Protein AF-C0NZ74-F1 (afdb_monomer_lite)

Secondary structure (DSSP, 8-state):
---------SS-HHHHHHHHHHHHHHHHHHHT-EE-TTB-TTS-B-SS-S--S-EEPPPTTSHHHHHHHHHHHHHHHHHHHHHHHHHHHHHHHHHHH-TT-------------GGGGGS-GGGTS-TTSTTS-SSHHHHHHHHHHHHHIIIIIIHHHHHHHHS---------S----S----TT-----PPPP-

Radius of gyration: 37.38 Å; chains: 1; bounding box: 126×92×69 Å

pLDDT: mean 70.12, std 14.8, range [42.5, 95.88]

Sequence (194 aa):
MTSQVFSLPESDLRRAATQSKRVRDHNEKWALGFRDPKLTPLGHEIRNPGYTRIRPMPSQSSKACKTLRDLNQTEINKRFADKRAYFSYVVDQVLYDDHTHSDSSADSDNAPDDCEAANDPNVFYSFDAPTGPSQGSDILSTALANAVKKFETQETEKLAREYEFVGSEEPSSRHGDGYMADDDDFEFISRADV

Foldseek 3Di:
DDPDDDDDPPDDPVCVVVVVVCVVVVCQQPVQHWDQLQADLLGDGDPDRPDRDIGGRDRCPDPSVVVNVVVVVVVVVVVVVVVVVVVVVVVCCVVPVDPPDDDDDPDDPDPPPCVCVPVDPPQVPPCPDPPHDVDVVVVVVVVVVVVCCCPPVVVVVVVPVVDDPPPPPPPPVDDDPPDPPPPVPDDDDDPPDD

Organism: Ajellomyces capsulatus (strain G186AR / H82 / ATCC MYA-2454 / RMSCC 2432) (NCBI:txid447093)

Structure (mmCIF, N/CA/C/O backbone):
data_AF-C0NZ74-F1
#
_entry.id   AF-C0NZ74-F1
#
loop_
_atom_site.group_PDB
_atom_site.id
_atom_site.type_symbol
_atom_site.label_atom_id
_atom_site.label_alt_id
_atom_site.label_comp_id
_atom_site.label_asym_id
_atom_site.label_entity_id
_atom_site.label_seq_id
_atom_site.pdbx_PDB_ins_code
_atom_site.Cartn_x
_atom_site.Cartn_y
_atom_site.Cartn_z
_atom_site.occupancy
_atom_site.B_iso_or_equiv
_atom_site.auth_seq_id
_atom_site.auth_comp_id
_atom_site.auth_asym_id
_atom_site.auth_atom_id
_atom_site.pdbx_PDB_model_num
ATOM 1 N N . MET A 1 1 ? 35.078 -51.657 24.960 1.00 52.94 1 MET A N 1
ATOM 2 C CA . MET A 1 1 ? 34.870 -50.240 24.594 1.00 52.94 1 MET A CA 1
ATOM 3 C C . MET A 1 1 ? 34.359 -50.209 23.164 1.00 52.94 1 MET A C 1
ATOM 5 O O . MET A 1 1 ? 35.117 -50.537 22.264 1.00 52.94 1 MET A O 1
ATOM 9 N N . THR A 1 2 ? 33.071 -49.954 22.950 1.00 61.97 2 THR A N 1
ATOM 10 C CA . THR A 1 2 ? 32.469 -49.906 21.608 1.00 61.97 2 THR A CA 1
ATOM 11 C C . THR A 1 2 ? 32.538 -48.475 21.092 1.00 61.97 2 THR A C 1
ATOM 13 O O . THR A 1 2 ? 31.828 -47.603 21.587 1.00 61.97 2 THR A O 1
ATOM 16 N N . SER A 1 3 ? 33.421 -48.209 20.132 1.00 71.06 3 SER A N 1
ATOM 17 C CA . SER A 1 3 ? 33.486 -46.920 19.444 1.00 71.06 3 SER A CA 1
ATOM 18 C C . SER A 1 3 ? 32.299 -46.803 18.491 1.00 71.06 3 SER A C 1
ATOM 20 O O . SER A 1 3 ? 32.251 -47.473 17.460 1.00 71.06 3 SER A O 1
ATOM 22 N N . GLN A 1 4 ? 31.324 -45.976 18.850 1.00 71.44 4 GLN A N 1
ATOM 23 C CA . GLN A 1 4 ? 30.187 -45.660 17.998 1.00 71.44 4 GLN A CA 1
ATOM 24 C C . GLN A 1 4 ? 30.663 -44.696 16.903 1.00 71.44 4 GLN A C 1
ATOM 26 O O . GLN A 1 4 ? 30.990 -43.541 17.169 1.00 71.44 4 GLN A O 1
ATOM 31 N N . VAL A 1 5 ? 30.790 -45.205 15.678 1.00 74.75 5 VAL A N 1
ATOM 32 C CA . VAL A 1 5 ? 31.216 -44.425 14.513 1.00 74.75 5 VAL A CA 1
ATOM 33 C C . VAL A 1 5 ? 30.056 -43.521 14.103 1.00 74.75 5 VAL A C 1
ATOM 35 O O . VAL A 1 5 ? 29.044 -43.993 13.592 1.00 74.75 5 VAL A O 1
ATOM 38 N N . PHE A 1 6 ? 30.187 -42.218 14.346 1.00 72.75 6 PHE A N 1
ATOM 39 C CA . PHE A 1 6 ? 29.277 -41.223 13.787 1.00 72.75 6 PHE A CA 1
ATOM 40 C C . PHE A 1 6 ? 29.611 -41.032 12.306 1.00 72.75 6 PHE A C 1
ATOM 42 O O . PHE A 1 6 ? 30.601 -40.392 11.953 1.00 72.75 6 PHE A O 1
ATOM 49 N N . SER A 1 7 ? 28.789 -41.598 11.429 1.00 76.44 7 SER A N 1
ATOM 50 C CA . SER A 1 7 ? 28.791 -41.269 10.006 1.00 76.44 7 SER A CA 1
ATOM 51 C C . SER A 1 7 ? 28.279 -39.838 9.824 1.00 76.44 7 SER A C 1
ATOM 53 O O . SER A 1 7 ? 27.125 -39.541 10.140 1.00 76.44 7 SER A O 1
ATOM 55 N N . LEU A 1 8 ? 29.148 -38.945 9.347 1.00 71.69 8 LEU A N 1
ATOM 56 C CA . LEU A 1 8 ? 28.774 -37.576 8.999 1.00 71.69 8 LEU A CA 1
ATOM 57 C C . LEU A 1 8 ? 27.794 -37.593 7.812 1.00 71.69 8 LEU A C 1
ATOM 59 O O . LEU A 1 8 ? 27.972 -38.401 6.899 1.00 71.69 8 LEU A O 1
ATOM 63 N N . PRO A 1 9 ? 26.776 -36.716 7.791 1.00 73.62 9 PRO A N 1
ATOM 64 C CA . PRO A 1 9 ? 25.887 -36.597 6.645 1.00 73.62 9 PRO A CA 1
ATOM 65 C C . PRO A 1 9 ? 26.691 -36.182 5.407 1.00 73.62 9 PRO A C 1
ATOM 67 O O . PRO A 1 9 ? 27.289 -35.110 5.365 1.00 73.62 9 PRO A O 1
ATOM 70 N N . GLU A 1 10 ? 26.687 -37.045 4.393 1.00 72.75 10 GLU A N 1
ATOM 71 C CA . GLU A 1 10 ? 27.372 -36.842 3.107 1.00 72.75 10 GLU A CA 1
ATOM 72 C C . GLU A 1 10 ? 26.699 -35.743 2.261 1.00 72.75 10 GLU A C 1
ATOM 74 O O . GLU A 1 10 ? 27.272 -35.193 1.321 1.00 72.75 10 GLU A O 1
ATOM 79 N N . SER A 1 11 ? 25.463 -35.382 2.616 1.00 71.19 11 SER A N 1
ATOM 80 C CA . SER A 1 11 ? 24.742 -34.269 2.017 1.00 71.19 11 SER A CA 1
ATOM 81 C C . SER A 1 11 ? 25.283 -32.934 2.525 1.00 71.19 11 SER A C 1
ATOM 83 O O . SER A 1 11 ? 25.254 -32.667 3.727 1.00 71.19 11 SER A O 1
ATOM 85 N N . ASP A 1 12 ? 25.686 -32.055 1.607 1.00 71.50 12 ASP A N 1
ATOM 86 C CA . ASP A 1 12 ? 26.045 -30.672 1.926 1.00 71.50 12 ASP A CA 1
ATOM 87 C C . ASP A 1 12 ? 24.894 -29.969 2.670 1.00 71.50 12 ASP A C 1
ATOM 89 O O . ASP A 1 12 ? 23.867 -29.621 2.081 1.00 71.50 12 ASP A O 1
ATOM 93 N N . LEU A 1 13 ? 25.074 -29.729 3.972 1.00 68.69 13 LEU A N 1
ATOM 94 C CA . LEU A 1 13 ? 24.100 -29.033 4.819 1.00 68.69 13 LEU A CA 1
ATOM 95 C C . LEU A 1 13 ? 23.821 -27.607 4.318 1.00 68.69 13 LEU A C 1
ATOM 97 O O . LEU A 1 13 ? 22.729 -27.070 4.528 1.00 68.69 13 LEU A O 1
ATOM 101 N N . ARG A 1 14 ? 24.760 -26.990 3.585 1.00 68.25 14 ARG A N 1
ATOM 102 C CA . ARG A 1 14 ? 24.547 -25.673 2.970 1.00 68.25 14 ARG A CA 1
ATOM 103 C C . ARG A 1 14 ? 23.576 -25.746 1.803 1.00 68.25 14 ARG A C 1
ATOM 105 O O . ARG A 1 14 ? 22.964 -24.727 1.477 1.00 68.25 14 ARG A O 1
ATOM 112 N N . ARG A 1 15 ? 23.382 -26.916 1.188 1.00 70.31 15 ARG A N 1
ATOM 113 C CA . ARG A 1 15 ? 22.465 -27.090 0.059 1.00 70.31 15 ARG A CA 1
ATOM 114 C C . ARG A 1 15 ? 21.028 -26.784 0.463 1.00 70.31 15 ARG A C 1
ATOM 116 O O . ARG A 1 15 ? 20.363 -26.068 -0.275 1.00 70.31 15 ARG A O 1
ATOM 123 N N . ALA A 1 16 ? 20.578 -27.236 1.635 1.00 67.81 16 ALA A N 1
ATOM 124 C CA . ALA A 1 16 ? 19.224 -26.964 2.128 1.00 67.81 16 ALA A CA 1
ATOM 125 C C . ALA A 1 16 ? 18.981 -25.457 2.340 1.00 67.81 16 ALA A C 1
ATOM 127 O O . ALA A 1 16 ? 18.028 -24.898 1.798 1.00 67.81 16 ALA A O 1
ATOM 128 N N . ALA A 1 17 ? 19.900 -24.777 3.036 1.00 70.38 17 ALA A N 1
ATOM 129 C CA . ALA A 1 17 ? 19.831 -23.329 3.257 1.00 70.38 17 ALA A CA 1
ATOM 130 C C . ALA A 1 17 ? 19.968 -22.515 1.955 1.00 70.38 17 ALA A C 1
ATOM 132 O O . ALA A 1 17 ? 19.411 -21.427 1.816 1.00 70.38 17 ALA A O 1
ATOM 133 N N . THR A 1 18 ? 20.717 -23.032 0.982 1.00 76.38 18 THR A N 1
ATOM 134 C CA . THR A 1 18 ? 20.875 -22.389 -0.327 1.00 76.38 18 THR A CA 1
ATOM 135 C C . THR A 1 18 ? 19.638 -22.592 -1.193 1.00 76.38 18 THR A C 1
ATOM 137 O O . THR A 1 18 ? 19.241 -21.677 -1.911 1.00 76.38 18 THR A O 1
ATOM 140 N N . GLN A 1 19 ? 19.007 -23.765 -1.128 1.00 76.12 19 GLN A N 1
ATOM 141 C CA . GLN A 1 19 ? 17.806 -24.069 -1.896 1.00 76.12 19 GLN A CA 1
ATOM 142 C C . GLN A 1 19 ? 16.634 -23.199 -1.438 1.00 76.12 19 GLN A C 1
ATOM 144 O O . GLN A 1 19 ? 15.957 -22.629 -2.289 1.00 76.12 19 GLN A O 1
ATOM 149 N N . SER A 1 20 ? 16.443 -23.016 -0.126 1.00 77.75 20 SER A N 1
ATOM 150 C CA . SER A 1 20 ? 15.401 -22.120 0.393 1.00 77.75 20 SER A CA 1
ATOM 151 C C . SER A 1 20 ? 15.620 -20.671 -0.051 1.00 77.75 20 SER A C 1
ATOM 153 O O . SER A 1 20 ? 14.689 -20.045 -0.552 1.00 77.75 20 SER A O 1
ATOM 155 N N . LYS A 1 21 ? 16.861 -20.161 0.008 1.00 77.25 21 LYS A N 1
ATOM 156 C CA . LYS A 1 21 ? 17.208 -18.839 -0.547 1.00 77.25 21 LYS A CA 1
ATOM 157 C C . LYS A 1 21 ? 16.937 -18.746 -2.045 1.00 77.25 21 LYS A C 1
ATOM 159 O O . LYS A 1 21 ? 16.381 -17.754 -2.489 1.00 77.25 21 LYS A O 1
ATOM 164 N N . ARG A 1 22 ? 17.281 -19.773 -2.829 1.00 77.12 22 ARG A N 1
ATOM 165 C CA . ARG A 1 22 ? 17.003 -19.797 -4.275 1.00 77.12 22 ARG A CA 1
ATOM 166 C C . ARG A 1 22 ? 15.514 -19.762 -4.568 1.00 77.12 22 ARG A C 1
ATOM 168 O O . ARG A 1 22 ? 15.134 -19.044 -5.479 1.00 77.12 22 ARG A O 1
ATOM 175 N N . VAL A 1 23 ? 14.699 -20.515 -3.830 1.00 77.25 23 VAL A N 1
ATOM 176 C CA . VAL A 1 23 ? 13.237 -20.510 -3.986 1.00 77.25 23 VAL A CA 1
ATOM 177 C C . VAL A 1 23 ? 12.678 -19.141 -3.617 1.00 77.25 23 VAL A C 1
ATOM 179 O O . VAL A 1 23 ? 11.954 -18.557 -4.416 1.00 77.25 23 VAL A O 1
ATOM 182 N N . ARG A 1 24 ? 13.090 -18.583 -2.474 1.00 75.50 24 ARG A N 1
ATOM 183 C CA . ARG A 1 24 ? 12.704 -17.234 -2.047 1.00 75.50 24 ARG A CA 1
ATOM 184 C C . ARG A 1 24 ? 13.073 -16.181 -3.095 1.00 75.50 24 ARG A C 1
ATOM 186 O O . ARG A 1 24 ? 12.214 -15.440 -3.552 1.00 75.50 24 ARG A O 1
ATOM 193 N N . ASP A 1 25 ? 14.330 -16.157 -3.529 1.00 72.12 25 ASP A N 1
ATOM 194 C CA . ASP A 1 25 ? 14.831 -15.174 -4.492 1.00 72.12 25 ASP A CA 1
ATOM 195 C C . ASP A 1 25 ? 14.254 -15.406 -5.906 1.00 72.12 25 ASP A C 1
ATOM 197 O O . ASP A 1 25 ? 14.102 -14.464 -6.684 1.00 72.12 25 ASP A O 1
ATOM 201 N N . HIS A 1 26 ? 13.950 -16.654 -6.278 1.00 74.00 26 HIS A N 1
ATOM 202 C CA . HIS A 1 26 ? 13.265 -16.989 -7.529 1.00 74.00 26 HIS A CA 1
ATOM 203 C C . HIS A 1 26 ? 11.834 -16.454 -7.517 1.00 74.00 26 HIS A C 1
ATOM 205 O O . HIS A 1 26 ? 11.420 -15.801 -8.477 1.00 74.00 26 HIS A O 1
ATOM 211 N N . ASN A 1 27 ? 11.114 -16.694 -6.421 1.00 70.94 27 ASN A N 1
ATOM 212 C CA . ASN A 1 27 ? 9.763 -16.196 -6.228 1.00 70.94 27 ASN A CA 1
ATOM 213 C C . ASN A 1 27 ? 9.768 -14.666 -6.218 1.00 70.94 27 ASN A C 1
ATOM 215 O O . ASN A 1 27 ? 8.997 -14.083 -6.962 1.00 70.94 27 ASN A O 1
ATOM 219 N N . GLU A 1 28 ? 10.699 -14.002 -5.523 1.00 73.69 28 GLU A N 1
ATOM 220 C CA . GLU A 1 28 ? 10.780 -12.531 -5.518 1.00 73.69 28 GLU A CA 1
ATOM 221 C C . GLU A 1 28 ? 11.000 -11.949 -6.926 1.00 73.69 28 GLU A C 1
ATOM 223 O O . GLU A 1 28 ? 10.372 -10.955 -7.295 1.00 73.69 28 GLU A O 1
ATOM 228 N N . LYS A 1 29 ? 11.859 -12.572 -7.746 1.00 76.19 29 LYS A N 1
ATOM 229 C CA . LYS A 1 29 ? 12.130 -12.088 -9.109 1.00 76.19 29 LYS A CA 1
ATOM 230 C C . LYS A 1 29 ? 10.887 -12.136 -9.989 1.00 76.19 29 LYS A C 1
ATOM 232 O O . LYS A 1 29 ? 10.633 -11.173 -10.703 1.00 76.19 29 LYS A O 1
ATOM 237 N N . TRP A 1 30 ? 10.144 -13.239 -9.965 1.00 76.69 30 TRP A N 1
ATOM 238 C CA . TRP A 1 30 ? 9.034 -13.460 -10.897 1.00 76.69 30 TRP A CA 1
ATOM 239 C C . TRP A 1 30 ? 7.653 -13.113 -10.330 1.00 76.69 30 TRP A C 1
ATOM 241 O O . TRP A 1 30 ? 6.731 -12.918 -11.116 1.00 76.69 30 TRP A O 1
ATOM 251 N N . ALA A 1 31 ? 7.500 -12.969 -9.010 1.00 79.44 31 ALA A N 1
ATOM 252 C CA . ALA A 1 31 ? 6.221 -12.650 -8.367 1.00 79.44 31 ALA A CA 1
ATOM 253 C C . ALA A 1 31 ? 5.657 -11.294 -8.800 1.00 79.44 31 ALA A C 1
ATOM 255 O O . ALA A 1 31 ? 4.447 -11.137 -8.915 1.00 79.44 31 ALA A O 1
ATOM 256 N N . LEU A 1 32 ? 6.524 -10.319 -9.087 1.00 77.00 32 LEU A N 1
ATOM 257 C CA . LEU A 1 32 ? 6.112 -8.996 -9.565 1.00 77.00 32 LEU A CA 1
ATOM 258 C C . LEU A 1 32 ? 5.767 -8.980 -11.065 1.00 77.00 32 LEU A C 1
ATOM 260 O O . LEU A 1 32 ? 5.432 -7.929 -11.608 1.00 77.00 32 LEU A O 1
ATOM 264 N N . GLY A 1 33 ? 5.882 -10.119 -11.749 1.00 86.06 33 GLY A N 1
ATOM 265 C CA . GLY A 1 33 ? 5.672 -10.232 -13.184 1.00 86.06 33 GLY A CA 1
ATOM 266 C C . GLY A 1 33 ? 6.871 -9.763 -14.005 1.00 86.06 33 GLY A C 1
ATOM 267 O O . GLY A 1 33 ? 8.027 -9.778 -13.566 1.00 86.06 33 GLY A O 1
ATOM 268 N N . PHE A 1 34 ? 6.595 -9.375 -15.246 1.00 84.69 34 PHE A N 1
ATOM 269 C CA . PHE A 1 34 ? 7.611 -9.063 -16.240 1.00 84.69 34 PHE A CA 1
ATOM 270 C C . PHE A 1 34 ? 7.540 -7.618 -16.735 1.00 84.69 34 PHE A C 1
ATOM 272 O O . PHE A 1 34 ? 6.502 -6.968 -16.689 1.00 84.69 34 PHE A O 1
ATOM 279 N N . ARG A 1 35 ? 8.675 -7.124 -17.228 1.00 82.69 35 ARG A N 1
ATOM 280 C CA . ARG A 1 35 ? 8.818 -5.824 -17.882 1.00 82.69 35 ARG A CA 1
ATOM 281 C C . ARG A 1 35 ? 8.696 -5.979 -19.380 1.00 82.69 35 ARG A C 1
ATOM 283 O O . ARG A 1 35 ? 9.355 -6.847 -19.962 1.00 82.69 35 ARG A O 1
ATOM 290 N N . ASP A 1 36 ? 7.944 -5.073 -19.986 1.00 84.81 36 ASP A N 1
ATOM 291 C CA . ASP A 1 36 ? 8.001 -4.878 -21.424 1.00 84.81 36 ASP A CA 1
ATOM 292 C C . ASP A 1 36 ? 9.387 -4.310 -21.798 1.00 84.81 36 ASP A C 1
ATOM 294 O O . ASP A 1 36 ? 9.775 -3.265 -21.268 1.00 84.81 36 ASP A O 1
ATOM 298 N N . PRO A 1 37 ? 10.165 -4.970 -22.675 1.00 82.12 37 PRO A N 1
ATOM 299 C CA . PRO A 1 37 ? 11.455 -4.454 -23.134 1.00 82.12 37 PRO A CA 1
ATOM 300 C C . PRO A 1 37 ? 11.354 -3.103 -23.856 1.00 82.12 37 PRO A C 1
ATOM 302 O O . PRO A 1 37 ? 12.363 -2.404 -23.961 1.00 82.12 37 PRO A O 1
ATOM 305 N N . LYS A 1 38 ? 10.169 -2.724 -24.349 1.00 86.19 38 LYS A N 1
ATOM 306 C CA . LYS A 1 38 ? 9.935 -1.426 -24.993 1.00 86.19 38 LYS A CA 1
ATOM 307 C C . LYS A 1 38 ? 9.733 -0.292 -23.997 1.00 86.19 38 LYS A C 1
ATOM 309 O O . LYS A 1 38 ? 9.820 0.862 -24.398 1.00 86.19 38 LYS A O 1
ATOM 314 N N . LEU A 1 39 ? 9.477 -0.588 -22.724 1.00 83.50 39 LEU A N 1
ATOM 315 C CA . LEU A 1 39 ? 9.166 0.414 -21.712 1.00 83.50 39 LEU A CA 1
ATOM 316 C C . LEU A 1 39 ? 10.302 0.528 -20.690 1.00 83.50 39 LEU A C 1
ATOM 318 O O . LEU A 1 39 ? 10.875 -0.452 -20.211 1.00 83.50 39 LEU A O 1
ATOM 322 N N . THR A 1 40 ? 10.623 1.760 -20.315 1.00 80.56 40 THR A N 1
ATOM 323 C CA . THR A 1 40 ? 11.445 2.044 -19.137 1.00 80.56 40 THR A CA 1
ATOM 324 C C . THR A 1 40 ? 10.696 1.625 -17.866 1.00 80.56 40 THR A C 1
ATOM 326 O O . THR A 1 40 ? 9.471 1.512 -17.882 1.00 80.56 40 THR A O 1
ATOM 329 N N . PRO A 1 41 ? 11.385 1.465 -16.718 1.00 72.88 41 PRO A N 1
ATOM 330 C CA . PRO A 1 41 ? 10.707 1.219 -15.445 1.00 72.88 41 PRO A CA 1
ATOM 331 C C . PRO A 1 41 ? 9.644 2.270 -15.094 1.00 72.88 41 PRO A C 1
ATOM 333 O O . PRO A 1 41 ? 8.715 1.951 -14.369 1.00 72.88 41 PRO A O 1
ATOM 336 N N . LEU A 1 42 ? 9.778 3.495 -15.617 1.00 74.19 42 LEU A N 1
ATOM 337 C CA . LEU A 1 42 ? 8.853 4.615 -15.427 1.00 74.19 42 LEU A CA 1
ATOM 338 C C . LEU A 1 42 ? 7.685 4.613 -16.440 1.00 74.19 42 LEU A C 1
ATOM 340 O O . LEU A 1 42 ? 6.858 5.513 -16.409 1.00 74.19 42 LEU A O 1
ATOM 344 N N . GLY A 1 43 ? 7.623 3.638 -17.353 1.00 77.50 43 GLY A N 1
ATOM 345 C CA . GLY A 1 43 ? 6.565 3.517 -18.363 1.00 77.50 43 GLY A CA 1
ATOM 346 C C . GLY A 1 43 ? 6.798 4.300 -19.661 1.00 77.50 43 GLY A C 1
ATOM 347 O O . GLY A 1 43 ? 5.943 4.284 -20.534 1.00 77.50 43 GLY A O 1
ATOM 348 N N . HIS A 1 44 ? 7.946 4.961 -19.828 1.00 83.25 44 HIS A N 1
ATOM 349 C CA . HIS A 1 44 ? 8.282 5.656 -21.080 1.00 83.25 44 HIS A CA 1
ATOM 350 C C . HIS A 1 44 ? 8.788 4.690 -22.149 1.00 83.25 44 HIS A C 1
ATOM 352 O O . HIS A 1 44 ? 9.593 3.814 -21.834 1.00 83.25 44 HIS A O 1
ATOM 358 N N . GLU A 1 45 ? 8.392 4.892 -23.404 1.00 87.88 45 GLU A N 1
ATOM 359 C CA . GLU A 1 45 ? 8.860 4.089 -24.533 1.00 87.88 45 GLU A CA 1
ATOM 360 C C . GLU A 1 45 ? 10.349 4.330 -24.836 1.00 87.88 45 GLU A C 1
ATOM 362 O O . GLU A 1 45 ? 10.835 5.461 -24.910 1.00 87.88 45 GLU A O 1
ATOM 367 N N . ILE A 1 46 ? 11.094 3.241 -25.012 1.00 83.19 46 ILE A N 1
ATOM 368 C CA . ILE A 1 46 ? 12.507 3.245 -25.372 1.00 83.19 46 ILE A CA 1
ATOM 369 C C . ILE A 1 46 ? 12.602 3.153 -26.893 1.00 83.19 46 ILE A C 1
ATOM 371 O O . ILE A 1 46 ? 12.369 2.097 -27.474 1.00 83.19 46 ILE A O 1
ATOM 375 N N . ARG A 1 47 ? 13.032 4.247 -27.532 1.00 83.38 47 ARG A N 1
ATOM 376 C CA . ARG A 1 47 ? 13.170 4.350 -28.997 1.00 83.38 47 ARG A CA 1
ATOM 377 C C . ARG A 1 47 ? 14.021 3.234 -29.621 1.00 83.38 47 ARG A C 1
ATOM 379 O O . ARG A 1 47 ? 13.729 2.804 -30.726 1.00 83.38 47 ARG A O 1
ATOM 386 N N . ASN A 1 48 ? 15.064 2.779 -28.921 1.00 82.19 48 ASN A N 1
ATOM 387 C CA . ASN A 1 48 ? 15.955 1.696 -29.346 1.00 82.19 48 ASN A CA 1
ATOM 388 C C . ASN A 1 48 ? 16.248 0.770 -28.153 1.00 82.19 48 ASN A C 1
ATOM 390 O O . ASN A 1 48 ? 17.202 1.022 -27.407 1.00 82.19 48 ASN A O 1
ATOM 394 N N . PRO A 1 49 ? 15.440 -0.274 -27.914 1.00 75.50 49 PRO A N 1
ATOM 395 C CA . PRO A 1 49 ? 15.681 -1.179 -26.803 1.00 75.50 49 PRO A CA 1
ATOM 396 C C . PRO A 1 49 ? 16.947 -2.000 -27.077 1.00 75.50 49 PRO A C 1
ATOM 398 O O . PRO A 1 49 ? 17.009 -2.789 -28.015 1.00 75.50 49 PRO A O 1
ATOM 401 N N . GLY A 1 50 ? 17.973 -1.836 -26.234 1.00 75.25 50 GLY A N 1
ATOM 402 C CA . GLY A 1 50 ? 19.2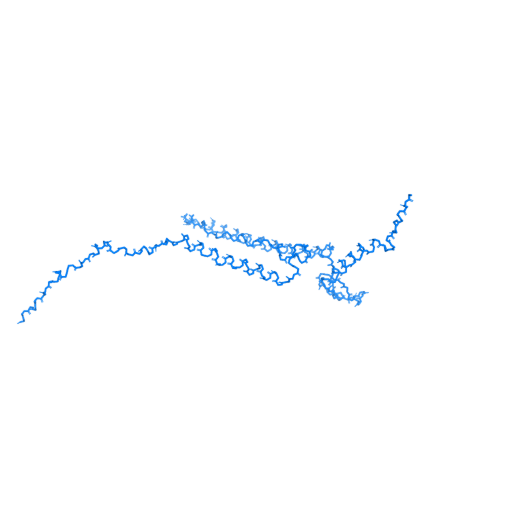35 -2.588 -26.341 1.00 75.25 50 GLY A CA 1
ATOM 403 C C . GLY A 1 50 ? 19.100 -4.091 -26.056 1.00 75.25 50 GLY A C 1
ATOM 404 O O . GLY A 1 50 ? 20.077 -4.832 -26.124 1.00 75.25 50 GLY A O 1
ATOM 405 N N . TYR A 1 51 ? 17.905 -4.554 -25.694 1.00 70.12 51 TYR A N 1
ATOM 406 C CA . TYR A 1 51 ? 17.585 -5.950 -25.442 1.00 70.12 51 TYR A CA 1
ATOM 407 C C . TYR A 1 51 ? 16.118 -6.219 -25.783 1.00 70.12 51 TYR A C 1
ATOM 409 O O . TYR A 1 51 ? 15.240 -5.430 -25.456 1.00 70.12 51 TYR A O 1
ATOM 417 N N . THR A 1 52 ? 15.853 -7.374 -26.391 1.00 72.19 52 THR A N 1
ATOM 418 C CA . THR A 1 52 ? 14.496 -7.839 -26.731 1.00 72.19 52 THR A CA 1
ATOM 419 C C . THR A 1 52 ? 13.950 -8.859 -25.734 1.00 72.19 52 THR A C 1
ATOM 421 O O . THR A 1 52 ? 12.785 -9.239 -25.807 1.00 72.19 52 THR A O 1
ATOM 424 N N . ARG A 1 53 ? 14.783 -9.330 -24.794 1.00 81.50 53 ARG A N 1
ATOM 425 C CA . ARG A 1 53 ? 14.357 -10.315 -23.796 1.00 81.50 53 ARG A CA 1
ATOM 426 C C . ARG A 1 53 ? 13.534 -9.660 -22.702 1.00 81.50 53 ARG A C 1
ATOM 428 O O . ARG A 1 53 ? 13.954 -8.669 -22.104 1.00 81.50 53 ARG A O 1
ATOM 435 N N . ILE A 1 54 ? 12.425 -10.319 -22.396 1.00 81.88 54 ILE A N 1
ATOM 436 C CA . ILE A 1 54 ? 11.596 -10.053 -21.231 1.00 81.88 54 ILE A CA 1
ATOM 437 C C . ILE A 1 54 ? 12.455 -10.188 -19.966 1.00 81.88 54 ILE A C 1
ATOM 439 O O . ILE A 1 54 ? 13.214 -11.151 -19.810 1.00 81.88 54 ILE A O 1
ATOM 443 N N . ARG A 1 55 ? 12.355 -9.203 -19.071 1.00 81.69 55 ARG A N 1
ATOM 444 C CA . ARG A 1 55 ? 13.058 -9.185 -17.781 1.00 81.69 55 ARG A CA 1
ATOM 445 C C . ARG A 1 55 ? 12.050 -9.144 -16.638 1.00 81.69 55 ARG A C 1
ATOM 447 O O . ARG A 1 55 ? 10.994 -8.547 -16.811 1.00 81.69 55 ARG A O 1
ATOM 454 N N . PRO A 1 56 ? 12.370 -9.698 -15.462 1.00 82.12 56 PRO A N 1
ATOM 455 C CA . PRO A 1 56 ? 11.475 -9.601 -14.320 1.00 82.12 56 PRO A CA 1
ATOM 456 C C . PRO A 1 56 ? 11.343 -8.156 -13.820 1.00 82.12 56 PRO A C 1
ATOM 458 O O . PRO A 1 56 ? 12.274 -7.343 -13.956 1.00 82.12 56 PRO A O 1
ATOM 461 N N . MET A 1 57 ? 10.191 -7.823 -13.240 1.00 83.38 57 MET A N 1
ATOM 462 C CA . MET A 1 57 ? 9.968 -6.529 -12.588 1.00 83.38 57 MET A CA 1
ATOM 463 C C . MET A 1 57 ? 11.017 -6.272 -11.491 1.00 83.38 57 MET A C 1
ATOM 465 O O . MET A 1 57 ? 11.571 -7.209 -10.915 1.00 83.38 57 MET A O 1
ATOM 469 N N . PRO A 1 58 ? 11.426 -5.010 -11.261 1.00 78.88 58 PRO A N 1
ATOM 470 C CA . PRO A 1 58 ? 12.439 -4.723 -10.254 1.00 78.88 58 PRO A CA 1
ATOM 471 C C . PRO A 1 58 ? 11.867 -5.002 -8.872 1.00 78.88 58 PRO A C 1
ATOM 473 O O . PRO A 1 58 ? 10.710 -4.677 -8.623 1.00 78.88 58 PRO A O 1
ATOM 476 N N . SER A 1 59 ? 12.703 -5.501 -7.956 1.00 78.06 59 SER A N 1
ATOM 477 C CA . SER A 1 59 ? 12.340 -5.511 -6.538 1.00 78.06 59 SER A CA 1
ATOM 478 C C . SER A 1 59 ? 11.951 -4.096 -6.108 1.00 78.06 59 SER A C 1
ATOM 480 O O . SER A 1 59 ? 12.557 -3.101 -6.534 1.00 78.06 59 SER A O 1
ATOM 482 N N . GLN A 1 60 ? 10.949 -4.016 -5.239 1.00 74.38 60 GLN A N 1
ATOM 483 C CA . GLN A 1 60 ? 10.429 -2.769 -4.685 1.00 74.38 60 GLN A CA 1
ATOM 484 C C . GLN A 1 60 ? 11.512 -1.932 -3.982 1.00 74.38 60 GLN A C 1
ATOM 486 O O . GLN A 1 60 ? 11.405 -0.711 -3.893 1.00 74.38 60 GLN A O 1
ATOM 491 N N . SER A 1 61 ? 12.580 -2.586 -3.517 1.00 78.12 61 SER A N 1
ATOM 492 C CA . SER A 1 61 ? 13.747 -1.954 -2.893 1.00 78.12 61 SER A CA 1
ATOM 493 C C . SER A 1 61 ? 14.678 -1.240 -3.886 1.00 78.12 61 SER A C 1
ATOM 495 O O . SER A 1 61 ? 15.559 -0.475 -3.474 1.00 78.12 61 SER A O 1
ATOM 497 N N . SER A 1 62 ? 14.510 -1.473 -5.191 1.00 81.44 62 SER A N 1
ATOM 498 C CA . SER A 1 62 ? 15.378 -0.913 -6.224 1.00 81.44 62 SER A CA 1
ATOM 499 C C . SER A 1 62 ? 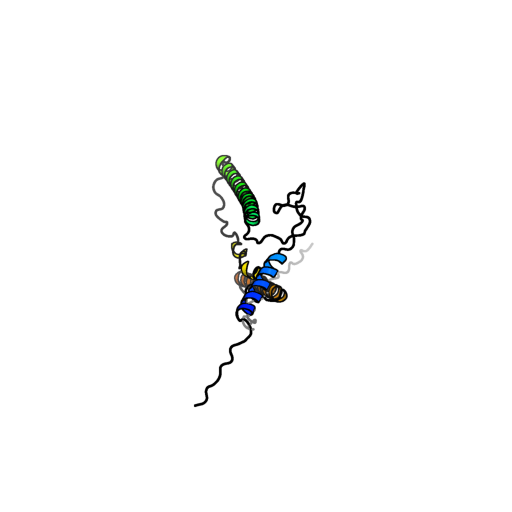15.229 0.605 -6.346 1.00 81.44 62 SER A C 1
ATOM 501 O O . SER A 1 62 ? 14.161 1.171 -6.119 1.00 81.44 62 SER A O 1
ATOM 503 N N . LYS A 1 63 ? 16.307 1.277 -6.770 1.00 82.19 63 LYS A N 1
ATOM 504 C CA . LYS A 1 63 ? 16.338 2.742 -6.924 1.00 82.19 63 LYS A CA 1
ATOM 505 C C . LYS A 1 63 ? 15.220 3.264 -7.838 1.00 82.19 63 LYS A C 1
ATOM 507 O O . LYS A 1 63 ? 14.593 4.254 -7.499 1.00 82.19 63 LYS A O 1
ATOM 512 N N . ALA A 1 64 ? 14.940 2.570 -8.944 1.00 77.81 64 ALA A N 1
ATOM 513 C CA . ALA A 1 64 ? 13.903 2.977 -9.897 1.00 77.81 64 ALA A CA 1
ATOM 514 C C . ALA A 1 64 ? 12.480 2.872 -9.305 1.00 77.81 64 ALA A C 1
ATOM 516 O O . ALA A 1 64 ? 11.638 3.731 -9.551 1.00 77.81 64 ALA A O 1
ATOM 517 N N . CYS A 1 65 ? 12.210 1.837 -8.500 1.00 78.62 65 CYS A N 1
ATOM 518 C CA . CYS A 1 65 ? 10.937 1.710 -7.783 1.00 78.62 65 CYS A CA 1
ATOM 519 C C . CYS A 1 65 ? 10.789 2.762 -6.681 1.00 78.62 65 CYS A C 1
ATOM 521 O O . CYS A 1 65 ? 9.688 3.260 -6.466 1.00 78.62 65 CYS A O 1
ATOM 523 N N . LYS A 1 66 ? 11.887 3.122 -6.004 1.00 83.38 66 LYS A N 1
ATOM 524 C CA . LYS A 1 66 ? 11.890 4.197 -5.003 1.00 83.38 66 LYS A CA 1
ATOM 525 C C . LYS A 1 66 ? 11.518 5.536 -5.631 1.00 83.38 66 LYS A C 1
ATOM 527 O O . LYS A 1 66 ? 10.546 6.136 -5.204 1.00 83.38 66 LYS A O 1
ATOM 532 N N . THR A 1 67 ? 12.178 5.919 -6.725 1.00 84.12 67 THR A N 1
ATOM 533 C CA . THR A 1 67 ? 11.867 7.177 -7.424 1.00 84.12 67 THR A CA 1
ATOM 534 C C . THR A 1 67 ? 10.416 7.245 -7.899 1.00 84.12 67 THR A C 1
ATOM 536 O O . THR A 1 67 ? 9.789 8.291 -7.811 1.00 84.12 67 THR A O 1
ATOM 539 N N . LEU A 1 68 ? 9.852 6.127 -8.365 1.00 81.00 68 LEU A N 1
ATOM 540 C CA . LEU A 1 68 ? 8.437 6.037 -8.739 1.00 81.00 68 LEU A CA 1
ATOM 541 C C . LEU A 1 68 ? 7.493 6.311 -7.563 1.00 81.00 68 LEU A C 1
ATOM 543 O O . LEU A 1 68 ? 6.507 7.032 -7.713 1.00 81.00 68 LEU A O 1
ATOM 547 N N . ARG A 1 69 ? 7.789 5.725 -6.399 1.00 84.25 69 ARG A N 1
ATOM 548 C CA . ARG A 1 69 ? 7.016 5.956 -5.175 1.00 84.25 69 ARG A CA 1
ATOM 549 C C . ARG A 1 69 ? 7.131 7.392 -4.712 1.00 84.25 69 ARG A C 1
ATOM 551 O O . ARG A 1 69 ? 6.110 7.970 -4.373 1.00 84.25 69 ARG A O 1
ATOM 558 N N . ASP A 1 70 ? 8.334 7.951 -4.744 1.00 87.88 70 ASP A N 1
ATOM 559 C CA . ASP A 1 70 ? 8.579 9.323 -4.315 1.00 87.88 70 ASP A CA 1
ATOM 560 C C . ASP A 1 70 ? 7.768 10.300 -5.177 1.00 87.88 70 ASP A C 1
ATOM 562 O O . ASP A 1 70 ? 7.060 11.142 -4.634 1.00 87.88 70 ASP A O 1
ATOM 566 N N . LEU A 1 71 ? 7.759 10.122 -6.505 1.00 85.06 71 LEU A N 1
ATOM 567 C CA . LEU A 1 71 ? 6.939 10.938 -7.410 1.00 85.06 71 LEU A CA 1
ATOM 568 C C . LEU A 1 71 ? 5.439 10.816 -7.102 1.00 85.06 71 LEU A C 1
ATOM 570 O O . LEU A 1 71 ? 4.757 11.828 -6.949 1.00 85.06 71 LEU A O 1
ATOM 574 N N . ASN A 1 72 ? 4.926 9.593 -6.946 1.00 88.06 72 ASN A N 1
ATOM 575 C CA . ASN A 1 72 ? 3.517 9.382 -6.604 1.00 88.06 72 ASN A CA 1
ATOM 576 C C . ASN A 1 72 ? 3.165 10.011 -5.242 1.00 88.06 72 ASN A C 1
ATOM 578 O O . ASN A 1 72 ? 2.176 10.728 -5.115 1.00 88.06 72 ASN A O 1
ATOM 582 N N . GLN A 1 73 ? 4.022 9.828 -4.238 1.00 91.25 73 GLN A N 1
ATOM 583 C CA . GLN A 1 73 ? 3.834 10.406 -2.912 1.00 91.25 73 GLN A CA 1
ATOM 584 C C . GLN A 1 73 ? 3.833 11.936 -2.959 1.00 91.25 73 GLN A C 1
ATOM 586 O O . GLN A 1 73 ? 3.022 12.563 -2.280 1.00 91.25 73 GLN A O 1
ATOM 591 N N . THR A 1 74 ? 4.701 12.552 -3.768 1.00 92.38 74 THR A N 1
ATOM 592 C CA . THR A 1 74 ? 4.716 14.013 -3.924 1.00 92.38 74 THR A CA 1
ATOM 593 C C . THR A 1 74 ? 3.435 14.541 -4.564 1.00 92.38 74 THR A C 1
ATOM 595 O O . THR A 1 74 ? 2.896 15.533 -4.080 1.00 92.38 74 THR A O 1
ATOM 598 N N . GLU A 1 75 ? 2.893 13.857 -5.575 1.00 93.25 75 GLU A N 1
ATOM 599 C CA . GLU A 1 75 ? 1.611 14.215 -6.200 1.00 93.25 75 GLU A CA 1
ATOM 600 C C . GLU A 1 75 ? 0.442 14.083 -5.216 1.00 93.25 75 GLU A C 1
ATOM 602 O O . GLU A 1 75 ? -0.411 14.968 -5.127 1.00 93.25 75 GLU A O 1
ATOM 607 N N . ILE A 1 76 ? 0.423 13.009 -4.425 1.00 93.12 76 ILE A N 1
ATOM 608 C CA . ILE A 1 76 ? -0.572 12.804 -3.367 1.00 93.12 76 ILE A CA 1
ATOM 609 C C . ILE A 1 76 ? -0.487 13.933 -2.332 1.00 93.12 76 ILE A C 1
ATOM 611 O O . ILE A 1 76 ? -1.495 14.576 -2.034 1.00 93.12 76 ILE A O 1
ATOM 615 N N . ASN A 1 77 ? 0.714 14.220 -1.826 1.00 95.62 77 ASN A N 1
ATOM 616 C CA . ASN A 1 77 ? 0.942 15.270 -0.834 1.00 95.62 77 ASN A CA 1
ATOM 617 C C . ASN A 1 77 ? 0.545 16.650 -1.366 1.00 95.62 77 ASN A C 1
ATOM 619 O O . ASN A 1 77 ? -0.072 17.427 -0.640 1.00 95.62 77 ASN A O 1
ATOM 623 N N . LYS A 1 78 ? 0.846 16.936 -2.636 1.00 95.69 78 LYS A N 1
ATOM 624 C CA . LYS A 1 78 ? 0.442 18.174 -3.301 1.00 95.69 78 LYS A CA 1
ATOM 625 C C . LYS A 1 78 ? -1.078 18.306 -3.350 1.00 95.69 78 LYS A C 1
ATOM 627 O O . LYS A 1 78 ? -1.602 19.311 -2.894 1.00 95.69 78 LYS A O 1
ATOM 632 N N . ARG A 1 79 ? -1.799 17.265 -3.782 1.00 95.12 79 ARG A N 1
ATOM 633 C CA . ARG A 1 79 ? -3.275 17.270 -3.791 1.00 95.12 79 ARG A CA 1
ATOM 634 C C . ARG A 1 79 ? -3.868 17.493 -2.400 1.00 95.12 79 ARG A C 1
ATOM 636 O O . ARG A 1 79 ? -4.891 18.159 -2.272 1.00 95.12 79 ARG A O 1
ATOM 643 N N . PHE A 1 80 ? -3.258 16.930 -1.358 1.00 94.81 80 PHE A N 1
ATOM 644 C CA . PHE A 1 80 ? -3.681 17.181 0.021 1.00 94.81 80 PHE A CA 1
ATOM 645 C C . PHE A 1 80 ? -3.399 18.619 0.466 1.00 94.81 80 PHE A C 1
ATOM 647 O O . PHE A 1 80 ? -4.250 19.221 1.120 1.00 94.81 80 PHE A O 1
ATOM 654 N N . ALA A 1 81 ? -2.247 19.179 0.098 1.00 95.81 81 ALA A N 1
ATOM 655 C CA . ALA A 1 81 ? -1.920 20.575 0.366 1.00 95.81 81 ALA A CA 1
ATOM 656 C C . ALA A 1 81 ? -2.884 21.530 -0.356 1.00 95.81 81 ALA A C 1
ATOM 658 O O . ALA A 1 81 ? -3.390 22.451 0.275 1.00 95.81 81 ALA A O 1
ATOM 659 N N . ASP A 1 82 ? -3.219 21.256 -1.619 1.00 95.88 82 ASP A N 1
ATOM 660 C CA . ASP A 1 82 ? -4.167 22.049 -2.410 1.00 95.88 82 ASP A CA 1
ATOM 661 C C . ASP A 1 82 ? -5.566 22.050 -1.771 1.00 95.88 82 ASP A C 1
ATOM 663 O O . ASP A 1 82 ? -6.187 23.102 -1.627 1.00 95.88 82 ASP A O 1
ATOM 667 N N . LYS A 1 83 ? -6.049 20.888 -1.305 1.00 95.38 83 LYS A N 1
ATOM 668 C CA . LYS A 1 83 ? -7.322 20.787 -0.567 1.00 95.38 83 LYS A CA 1
ATOM 669 C C . LYS A 1 83 ? -7.307 21.596 0.729 1.00 95.38 83 LYS A C 1
ATOM 671 O O . LYS A 1 83 ? -8.291 22.261 1.038 1.00 95.38 83 LYS A O 1
ATOM 676 N N . ARG A 1 84 ? -6.205 21.539 1.485 1.00 95.31 84 ARG A N 1
ATOM 677 C CA . ARG A 1 84 ? -6.046 22.320 2.720 1.00 95.31 84 ARG A CA 1
ATOM 678 C C . ARG A 1 84 ? -6.020 23.816 2.429 1.00 95.31 84 ARG A C 1
ATOM 680 O O . ARG A 1 84 ? -6.720 24.556 3.101 1.00 95.31 84 ARG A O 1
ATOM 687 N N . ALA A 1 85 ? -5.277 24.239 1.410 1.00 95.06 85 ALA A N 1
ATOM 688 C CA . ALA A 1 85 ? -5.217 25.634 0.991 1.00 95.06 85 ALA A CA 1
ATOM 689 C C . ALA A 1 85 ? -6.592 26.150 0.546 1.00 95.06 85 ALA A C 1
ATOM 691 O O . ALA A 1 85 ? -6.991 27.239 0.945 1.00 95.06 85 ALA A O 1
ATOM 692 N N . TYR A 1 86 ? -7.343 25.348 -0.217 1.00 95.25 86 TYR A N 1
ATOM 693 C CA . TYR A 1 86 ? -8.715 25.677 -0.599 1.00 95.25 86 TYR A CA 1
ATOM 694 C C . TYR A 1 86 ? -9.634 25.819 0.620 1.00 95.25 86 TYR A C 1
ATOM 696 O O . TYR A 1 86 ? -10.366 26.798 0.723 1.00 95.25 86 TYR A O 1
ATOM 704 N N . PHE A 1 87 ? -9.572 24.876 1.563 1.00 95.69 87 PHE A N 1
ATOM 705 C CA . PHE A 1 87 ? -10.358 24.948 2.793 1.00 95.69 87 PHE A CA 1
ATOM 706 C C . PHE A 1 87 ? -10.017 26.198 3.616 1.00 95.69 87 PHE A C 1
ATOM 708 O O . PHE A 1 87 ? -10.919 26.935 3.999 1.00 95.69 87 PHE A O 1
ATOM 715 N N . SER A 1 88 ? -8.728 26.482 3.824 1.00 93.56 88 SER A N 1
ATOM 716 C CA . SER A 1 88 ? -8.280 27.694 4.519 1.00 93.56 88 SER A CA 1
ATOM 717 C C . SER A 1 88 ? -8.753 28.967 3.821 1.00 93.56 88 SER A C 1
ATOM 719 O O . SER A 1 88 ? -9.228 29.874 4.486 1.00 93.56 88 SER A O 1
ATOM 721 N N . TYR A 1 89 ? -8.714 29.014 2.488 1.00 94.19 89 TYR A N 1
ATOM 722 C CA . TYR A 1 89 ? -9.237 30.145 1.721 1.00 94.19 89 TYR A CA 1
ATOM 723 C C . TYR A 1 89 ? -10.751 30.352 1.906 1.00 94.19 89 TYR A C 1
ATOM 725 O O . TYR A 1 89 ? -11.210 31.489 1.987 1.00 94.19 89 TYR A O 1
ATOM 733 N N . VAL A 1 90 ? -11.542 29.277 1.984 1.00 91.38 90 VAL A N 1
ATOM 734 C CA . VAL A 1 90 ? -12.984 29.373 2.278 1.00 91.38 90 VAL A CA 1
ATOM 735 C C . VAL A 1 90 ? -13.217 29.893 3.696 1.00 91.38 90 VAL A C 1
ATOM 737 O O . VAL A 1 90 ? -14.047 30.776 3.881 1.00 91.38 90 VAL A O 1
ATOM 740 N N . VAL A 1 91 ? -12.469 29.389 4.681 1.00 89.94 91 VAL A N 1
ATOM 741 C CA . VAL A 1 91 ? -12.561 29.852 6.075 1.00 89.94 91 VAL A CA 1
ATOM 742 C C . VAL A 1 91 ? -12.195 31.331 6.191 1.00 89.94 91 VAL A C 1
ATOM 744 O O . VAL A 1 91 ? -12.940 32.084 6.812 1.00 89.94 91 VAL A O 1
ATOM 747 N N . ASP A 1 92 ? -11.105 31.762 5.55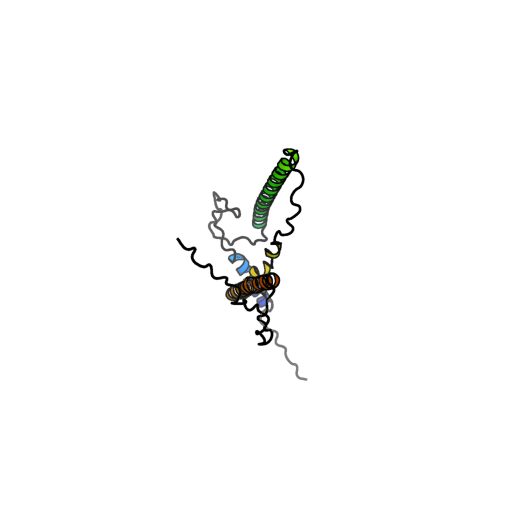4 1.00 88.88 92 ASP A N 1
ATOM 748 C CA . ASP A 1 92 ? -10.675 33.161 5.573 1.00 88.88 92 ASP A CA 1
ATOM 749 C C . ASP A 1 92 ? -11.718 34.073 4.912 1.00 88.88 92 ASP A C 1
ATOM 751 O O . ASP A 1 92 ? -12.047 35.120 5.461 1.00 88.88 92 ASP A O 1
ATOM 755 N N . GLN A 1 93 ? -12.301 33.674 3.775 1.00 84.88 93 GLN A N 1
ATOM 756 C CA . GLN A 1 93 ? -13.389 34.448 3.164 1.00 84.88 93 GLN A CA 1
ATOM 757 C C . GLN A 1 93 ? -14.584 34.593 4.105 1.00 84.88 93 GLN A C 1
ATOM 759 O O . GLN A 1 93 ? -15.071 35.700 4.287 1.00 84.88 93 GLN A O 1
ATOM 764 N N . VAL A 1 94 ? -15.031 33.510 4.748 1.00 83.00 94 VAL A N 1
ATOM 765 C CA . VAL A 1 94 ? -16.162 33.574 5.690 1.00 83.00 94 VAL A CA 1
ATOM 766 C C . VAL A 1 94 ? -15.834 34.461 6.894 1.00 83.00 94 VAL A C 1
ATOM 768 O O . VAL A 1 94 ? -16.689 35.219 7.341 1.00 83.00 94 VAL A O 1
ATOM 771 N N . LEU A 1 95 ? -14.601 34.400 7.404 1.00 81.12 95 LEU A N 1
ATOM 772 C CA . LEU A 1 95 ? -14.191 35.171 8.577 1.00 81.12 95 LEU A CA 1
ATOM 773 C C . LEU A 1 95 ? -14.019 36.670 8.282 1.00 81.12 95 LEU A C 1
ATOM 775 O O . LEU A 1 95 ? -14.241 37.487 9.176 1.00 81.12 95 LEU A O 1
ATOM 779 N N . TYR A 1 96 ? -13.599 37.036 7.066 1.00 78.56 96 TYR A N 1
ATOM 780 C CA . TYR A 1 96 ? -13.264 38.422 6.720 1.00 78.56 96 TYR A CA 1
ATOM 781 C C . TYR A 1 96 ? -14.306 39.146 5.857 1.00 78.56 96 TYR A C 1
ATOM 783 O O . TYR A 1 96 ? -14.389 40.368 5.974 1.00 78.56 96 TYR A O 1
ATOM 791 N N . ASP A 1 97 ? -15.093 38.458 5.019 1.00 67.94 97 ASP A N 1
ATOM 792 C CA . ASP A 1 97 ? -16.141 39.127 4.227 1.00 67.94 97 ASP A CA 1
ATOM 793 C C . ASP A 1 97 ? -17.393 39.427 5.056 1.00 67.94 97 ASP A C 1
ATOM 795 O O . ASP A 1 97 ? -18.097 40.392 4.753 1.00 67.94 97 ASP A O 1
ATOM 799 N N . ASP A 1 98 ? -17.666 38.664 6.121 1.00 58.31 98 ASP A N 1
ATOM 800 C CA . ASP A 1 98 ? -18.929 38.790 6.839 1.00 58.31 98 ASP A CA 1
ATOM 801 C C . ASP A 1 98 ? -18.781 39.344 8.255 1.00 58.31 98 ASP A C 1
ATOM 803 O O . ASP A 1 98 ? -18.812 38.652 9.272 1.00 58.31 98 ASP A O 1
ATOM 807 N N . HIS A 1 99 ? -18.721 40.670 8.319 1.00 51.50 99 HIS A N 1
ATOM 808 C CA . HIS A 1 99 ? -18.958 41.439 9.536 1.00 51.50 99 HIS A CA 1
ATOM 809 C C . HIS A 1 99 ? -20.388 41.282 10.115 1.00 51.50 99 HIS A C 1
ATOM 811 O O . HIS A 1 99 ? -20.765 42.090 10.966 1.00 51.50 99 HIS A O 1
ATOM 817 N N . THR A 1 100 ? -21.206 40.293 9.713 1.00 52.56 100 THR A N 1
ATOM 818 C CA . THR A 1 100 ? -22.593 40.179 10.206 1.00 52.56 100 THR A CA 1
ATOM 819 C C . THR A 1 100 ? -23.041 38.837 10.787 1.00 52.56 100 THR A C 1
ATOM 821 O O . THR A 1 100 ? -24.148 38.776 11.330 1.00 52.56 100 THR A O 1
ATOM 824 N N . HIS A 1 101 ? -22.209 37.794 10.829 1.00 50.81 101 HIS A N 1
ATOM 825 C CA . HIS A 1 101 ? -22.623 36.518 11.428 1.00 50.81 101 HIS A CA 1
ATOM 826 C C . HIS A 1 101 ? -22.007 36.285 12.812 1.00 50.81 101 HIS A C 1
ATOM 828 O O . HIS A 1 101 ? -20.976 35.649 12.990 1.00 50.81 101 HIS A O 1
ATOM 834 N N . SER A 1 102 ? -22.701 36.848 13.803 1.00 45.47 102 SER A N 1
ATOM 835 C CA . SER A 1 102 ? -22.559 36.549 15.227 1.00 45.47 102 SER A CA 1
ATOM 836 C C . SER A 1 102 ? -22.811 35.058 15.498 1.00 45.47 102 SER A C 1
ATOM 838 O O . SER A 1 102 ? -23.818 34.520 15.043 1.00 45.47 102 SER A O 1
ATOM 840 N N . ASP A 1 103 ? -21.897 34.442 16.255 1.00 43.81 103 ASP A N 1
ATOM 841 C CA . ASP A 1 103 ? -21.957 33.147 16.951 1.00 43.81 103 ASP A CA 1
ATOM 842 C C . ASP A 1 103 ? -23.243 32.319 16.780 1.00 43.81 103 ASP A C 1
ATOM 844 O O . ASP A 1 103 ? -24.265 32.571 17.425 1.00 43.81 103 ASP A O 1
ATOM 848 N N . SER A 1 104 ? -23.172 31.235 16.005 1.00 48.75 104 SER A N 1
ATOM 849 C CA . SER A 1 104 ? -24.107 30.126 16.182 1.00 48.75 104 SER A CA 1
ATOM 850 C C . SER A 1 104 ? -23.475 28.786 15.818 1.00 48.75 104 SER A C 1
ATOM 852 O O . SER A 1 104 ? -22.818 28.650 14.794 1.00 48.75 104 SER A O 1
ATOM 854 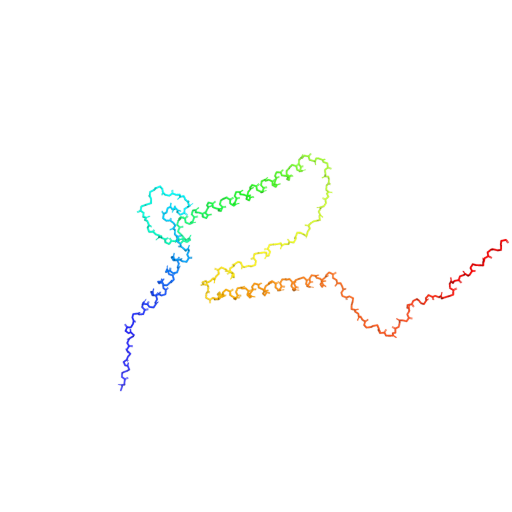N N . SER A 1 105 ? -23.729 27.805 16.682 1.00 52.78 105 SER A N 1
ATOM 855 C CA . SER A 1 105 ? -23.374 26.385 16.595 1.00 52.78 105 SER A CA 1
ATOM 856 C C . SER A 1 105 ? -21.933 25.992 16.953 1.00 52.78 105 SER A C 1
ATOM 858 O O . SER A 1 105 ? -21.203 25.369 16.183 1.00 52.78 105 SER A O 1
ATOM 860 N N . ALA A 1 106 ? -21.578 26.233 18.215 1.00 44.47 106 ALA A N 1
ATOM 861 C CA . ALA A 1 106 ? -20.828 25.247 18.985 1.00 44.47 106 ALA A CA 1
ATOM 862 C C . ALA A 1 106 ? -21.758 24.059 19.305 1.00 44.47 106 ALA A C 1
ATOM 864 O O . ALA A 1 106 ? -22.304 23.997 20.398 1.00 44.47 106 ALA A O 1
ATOM 865 N N . ASP A 1 107 ? -22.021 23.184 18.331 1.00 43.88 107 ASP A N 1
ATOM 866 C CA . ASP A 1 107 ? -22.607 21.861 18.592 1.00 43.88 107 ASP A CA 1
ATOM 867 C C . ASP A 1 107 ? -22.380 20.932 17.391 1.00 43.88 107 ASP A C 1
ATOM 869 O O . ASP A 1 107 ? -23.239 20.731 16.536 1.00 43.88 107 ASP A O 1
ATOM 873 N N . SER A 1 108 ? -21.159 20.423 17.258 1.00 45.03 108 SER A N 1
ATOM 874 C CA . SER A 1 108 ? -20.894 19.285 16.378 1.00 45.03 108 SER A CA 1
ATOM 875 C C . SER A 1 108 ? -19.819 18.407 17.008 1.00 45.03 108 SER A C 1
ATOM 877 O O . SER A 1 108 ? -18.816 18.080 16.379 1.00 45.03 108 SER A O 1
ATOM 879 N N . ASP A 1 109 ? -20.061 17.987 18.249 1.00 43.84 109 ASP A N 1
ATOM 880 C CA . ASP A 1 109 ? -19.288 16.934 18.923 1.00 43.84 109 ASP A CA 1
ATOM 881 C C . ASP A 1 109 ? -19.668 15.520 18.435 1.00 43.84 109 ASP A C 1
ATOM 883 O O . ASP A 1 109 ? -19.420 14.526 19.110 1.00 43.84 109 ASP A O 1
ATOM 887 N N . ASN A 1 110 ? -20.260 15.394 17.243 1.00 44.25 110 ASN A N 1
ATOM 888 C CA . ASN A 1 110 ? -20.665 14.101 16.696 1.00 44.25 110 ASN A CA 1
ATOM 889 C C . ASN A 1 110 ? -20.222 13.920 15.241 1.00 44.25 110 ASN A C 1
ATOM 891 O O . ASN A 1 110 ? -20.991 13.487 14.385 1.00 44.25 110 ASN A O 1
ATOM 895 N N . ALA A 1 111 ? -18.968 14.267 14.945 1.00 42.50 111 ALA A N 1
ATOM 896 C CA . ALA A 1 111 ? -18.298 13.628 13.823 1.00 42.50 111 ALA A CA 1
ATOM 897 C C . ALA A 1 111 ? -17.962 12.198 14.281 1.00 42.50 111 ALA A C 1
ATOM 899 O O . ALA A 1 111 ? -17.167 12.057 15.213 1.00 42.50 111 ALA A O 1
ATOM 900 N N . PRO A 1 112 ? -18.576 11.145 13.707 1.00 47.44 112 PRO A N 1
ATOM 901 C CA . PRO A 1 112 ? -18.159 9.784 13.995 1.00 47.44 112 PRO A CA 1
ATOM 902 C C . PRO A 1 112 ? -16.661 9.691 13.719 1.00 47.44 112 PRO A C 1
ATOM 904 O O . PRO A 1 112 ? -16.178 10.111 12.666 1.00 47.44 112 PRO A O 1
ATOM 907 N N . ASP A 1 113 ? -15.926 9.221 14.720 1.00 43.22 113 ASP A N 1
ATOM 908 C CA . ASP A 1 113 ? -14.487 9.030 14.659 1.00 43.22 113 ASP A CA 1
ATOM 909 C C . ASP A 1 113 ? -14.194 7.881 13.679 1.00 43.22 113 ASP A C 1
ATOM 911 O O . ASP A 1 113 ? -13.953 6.735 14.052 1.00 43.22 113 ASP A O 1
ATOM 915 N N . ASP A 1 114 ? -14.262 8.176 12.380 1.00 46.19 114 ASP A N 1
ATOM 916 C CA . ASP A 1 114 ? -14.018 7.227 11.288 1.00 46.19 114 ASP A CA 1
ATOM 917 C C . ASP A 1 114 ? -12.527 6.819 11.201 1.00 46.19 114 ASP A C 1
ATOM 919 O O . ASP A 1 114 ? -12.095 6.126 10.272 1.00 46.19 114 ASP A O 1
ATOM 923 N N . CYS A 1 115 ? -11.706 7.210 12.181 1.00 44.81 115 CYS A N 1
ATOM 924 C CA . CYS A 1 115 ? -10.278 6.910 12.250 1.00 44.81 115 CYS A CA 1
ATOM 925 C C . CYS A 1 115 ? -9.974 5.435 12.579 1.00 44.81 115 CYS A C 1
ATOM 927 O O . CYS A 1 115 ? -8.861 4.966 12.333 1.00 44.81 115 CYS A O 1
ATOM 929 N N . GLU A 1 116 ? -10.956 4.654 13.032 1.00 44.75 116 GLU A N 1
ATOM 930 C CA . GLU A 1 116 ? -10.828 3.197 13.207 1.00 44.75 116 GLU A CA 1
ATOM 931 C C . GLU A 1 116 ? -10.810 2.429 11.861 1.00 44.75 116 GLU A C 1
ATOM 933 O O . GLU A 1 116 ? -10.571 1.216 11.821 1.00 44.75 116 GLU A O 1
ATOM 938 N N . ALA A 1 117 ? -10.998 3.104 10.718 1.00 45.62 117 ALA A N 1
ATOM 939 C CA . ALA A 1 117 ? -10.887 2.495 9.386 1.00 45.62 117 ALA A CA 1
ATOM 940 C C . ALA A 1 117 ? -9.493 1.893 9.085 1.00 45.62 117 ALA A C 1
ATOM 942 O O . ALA A 1 117 ? -9.335 1.150 8.116 1.00 45.62 117 ALA A O 1
ATOM 943 N N . ALA A 1 118 ? -8.492 2.156 9.929 1.00 44.97 118 ALA A N 1
ATOM 944 C CA . ALA A 1 118 ? -7.143 1.605 9.830 1.00 44.97 118 ALA A CA 1
ATOM 945 C C . ALA A 1 118 ? -6.904 0.355 10.703 1.00 44.97 118 ALA A C 1
ATOM 947 O O . ALA A 1 118 ? -5.756 0.074 11.048 1.00 44.97 118 ALA A O 1
ATOM 948 N N . ASN A 1 119 ? -7.955 -0.398 11.053 1.00 51.41 119 ASN A N 1
ATOM 949 C CA . ASN A 1 119 ? -7.842 -1.701 11.718 1.00 51.41 119 ASN A CA 1
ATOM 950 C C . ASN A 1 119 ? -7.066 -2.712 10.842 1.00 51.41 119 ASN A C 1
ATOM 952 O O . ASN A 1 119 ? -7.619 -3.441 10.021 1.00 51.41 119 ASN A O 1
ATOM 956 N N . ASP A 1 120 ? -5.753 -2.667 11.040 1.00 52.69 120 ASP A N 1
ATOM 957 C CA . ASP A 1 120 ? -4.658 -3.528 10.610 1.00 52.69 120 ASP A CA 1
ATOM 958 C C . ASP A 1 120 ? -4.613 -3.945 9.124 1.00 52.69 120 ASP A C 1
ATOM 960 O O . ASP A 1 120 ? -4.906 -5.095 8.773 1.00 52.69 120 ASP A O 1
ATOM 964 N N . PRO A 1 121 ? -4.139 -3.066 8.215 1.00 52.81 121 PRO A N 1
ATOM 965 C CA . PRO A 1 121 ? -3.824 -3.477 6.847 1.00 52.81 121 PRO A CA 1
ATOM 966 C C . PRO A 1 121 ? -2.790 -4.619 6.786 1.00 52.81 121 PRO A C 1
ATOM 968 O O . PRO A 1 121 ? -2.666 -5.270 5.748 1.00 52.81 121 PRO A O 1
ATOM 971 N N . ASN A 1 122 ? -2.058 -4.911 7.866 1.00 51.09 122 ASN A N 1
ATOM 972 C CA . ASN A 1 122 ? -1.025 -5.941 7.869 1.00 51.09 122 ASN A CA 1
ATOM 973 C C . ASN A 1 122 ? -1.585 -7.375 7.899 1.00 51.09 122 ASN A C 1
ATOM 975 O O . ASN A 1 122 ? -0.883 -8.309 7.501 1.00 51.09 122 ASN A O 1
ATOM 979 N N . VAL A 1 123 ? -2.854 -7.568 8.283 1.00 53.47 123 VAL A N 1
ATOM 980 C CA . VAL A 1 123 ? -3.502 -8.890 8.191 1.00 53.47 123 VAL A CA 1
ATOM 981 C C . VAL A 1 123 ? -3.656 -9.320 6.728 1.00 53.47 123 VAL A C 1
ATOM 983 O O . VAL A 1 123 ? -3.522 -10.499 6.411 1.00 53.47 123 VAL A O 1
ATOM 986 N N . PHE A 1 124 ? -3.868 -8.372 5.811 1.00 52.91 124 PHE A N 1
ATOM 987 C CA . PHE A 1 124 ? -4.137 -8.683 4.404 1.00 52.91 124 PHE A CA 1
ATOM 988 C C . PHE A 1 124 ? -2.876 -8.823 3.539 1.00 52.91 124 PHE A C 1
ATOM 990 O O . PHE A 1 124 ? -2.894 -9.552 2.549 1.00 52.91 124 PHE A O 1
ATOM 997 N N . TYR A 1 125 ? -1.773 -8.152 3.887 1.00 52.59 125 TYR A N 1
ATOM 998 C CA . TYR A 1 125 ? -0.580 -8.080 3.026 1.00 52.59 125 TYR A CA 1
ATOM 999 C C . TYR A 1 125 ? 0.527 -9.092 3.355 1.00 52.59 125 TYR A C 1
ATOM 1001 O O . TYR A 1 125 ? 1.622 -9.006 2.797 1.00 52.59 125 TYR A O 1
ATOM 1009 N N . SER A 1 126 ? 0.265 -10.077 4.214 1.00 54.09 126 SER A N 1
ATOM 1010 C CA . SER A 1 126 ? 1.284 -11.016 4.685 1.00 54.09 126 SER A CA 1
ATOM 1011 C C . SER A 1 126 ? 1.096 -12.447 4.167 1.00 54.09 126 SER A C 1
ATOM 1013 O O . SER A 1 126 ? 1.135 -13.409 4.923 1.00 54.09 126 SER A O 1
ATOM 1015 N N . PHE A 1 127 ? 0.999 -12.618 2.844 1.00 52.41 127 PHE A N 1
ATOM 1016 C CA . PHE A 1 127 ? 1.102 -13.952 2.221 1.00 52.41 127 PHE A CA 1
ATOM 1017 C C . PHE A 1 127 ? 2.440 -14.669 2.513 1.00 52.41 127 PHE A C 1
ATOM 1019 O O . PHE A 1 127 ? 2.540 -15.872 2.301 1.00 52.41 127 PHE A O 1
ATOM 1026 N N . ASP A 1 128 ? 3.461 -13.946 2.988 1.00 56.50 128 ASP A N 1
ATOM 1027 C CA . ASP A 1 128 ? 4.791 -14.486 3.318 1.00 56.50 128 ASP A CA 1
ATOM 1028 C C . ASP A 1 128 ? 5.070 -14.526 4.837 1.00 56.50 128 ASP A C 1
ATOM 1030 O O . ASP A 1 128 ? 6.166 -14.898 5.261 1.00 56.50 128 ASP A O 1
ATOM 1034 N N . ALA A 1 129 ? 4.112 -14.133 5.693 1.00 52.81 129 ALA A N 1
ATOM 1035 C CA . ALA A 1 129 ? 4.290 -14.304 7.135 1.00 52.81 129 ALA A CA 1
ATOM 1036 C C . ALA A 1 129 ? 4.047 -15.772 7.519 1.00 52.81 129 ALA A C 1
ATOM 1038 O O . ALA A 1 129 ? 3.046 -16.352 7.104 1.00 52.81 129 ALA A O 1
ATOM 1039 N N . PRO A 1 130 ? 4.890 -16.375 8.378 1.00 52.91 130 PRO A N 1
ATOM 1040 C CA . PRO A 1 130 ? 4.701 -17.758 8.827 1.00 52.91 130 PRO A CA 1
ATOM 1041 C C . PRO A 1 130 ? 3.402 -17.972 9.625 1.00 52.91 130 PRO A C 1
ATOM 1043 O O . PRO A 1 130 ? 2.969 -19.109 9.783 1.00 52.91 130 PRO A O 1
ATOM 1046 N N . THR A 1 131 ? 2.782 -16.888 10.103 1.00 53.16 131 THR A N 1
ATOM 1047 C CA . THR A 1 131 ? 1.492 -16.872 10.817 1.00 53.16 131 THR A CA 1
ATOM 1048 C C . THR A 1 131 ? 0.384 -16.209 9.982 1.00 53.16 131 THR A C 1
ATOM 1050 O O . THR A 1 131 ? -0.689 -15.911 10.498 1.00 53.16 131 THR A O 1
ATOM 1053 N N . GLY A 1 132 ? 0.642 -15.920 8.703 1.00 51.81 132 GLY A N 1
ATOM 1054 C CA . GLY A 1 132 ? -0.363 -15.398 7.784 1.00 51.81 132 GLY A CA 1
ATOM 1055 C C . GLY A 1 132 ? -1.281 -16.516 7.274 1.00 51.81 132 GLY A C 1
ATOM 1056 O O . GLY A 1 132 ? -0.862 -17.676 7.219 1.00 51.81 132 GLY A O 1
ATOM 1057 N N . PRO A 1 133 ? -2.532 -16.204 6.901 1.00 54.88 133 PRO A N 1
ATOM 1058 C CA . PRO A 1 133 ? -3.431 -17.166 6.271 1.00 54.88 133 PRO A CA 1
ATOM 1059 C C . PRO A 1 133 ? -2.772 -17.775 5.026 1.00 54.88 133 PRO A C 1
ATOM 1061 O O . PRO A 1 133 ? -2.497 -17.083 4.047 1.00 54.88 133 PRO A O 1
ATOM 1064 N N . SER A 1 134 ? -2.488 -19.080 5.073 1.00 56.56 134 SER A N 1
ATOM 1065 C CA . SER A 1 134 ? -1.776 -19.783 3.994 1.00 56.56 134 SER A CA 1
ATOM 1066 C C . SER A 1 134 ? -2.625 -19.939 2.729 1.00 56.56 134 SER A C 1
ATOM 1068 O O . SER A 1 134 ? -2.091 -20.147 1.637 1.00 56.56 134 SER A O 1
ATOM 1070 N N . GLN A 1 135 ? -3.950 -19.832 2.870 1.00 55.97 135 GLN A N 1
ATOM 1071 C CA . GLN A 1 135 ? -4.911 -19.947 1.784 1.00 55.97 135 GLN A CA 1
ATOM 1072 C C . GLN A 1 135 ? -5.796 -18.702 1.733 1.00 55.97 135 GLN A C 1
ATOM 1074 O O . GLN A 1 135 ? -6.255 -18.196 2.754 1.00 55.97 135 GLN A O 1
ATOM 1079 N N . GLY A 1 136 ? -6.086 -18.213 0.524 1.00 61.69 136 GLY A N 1
ATOM 1080 C CA . GLY A 1 136 ? -6.960 -17.048 0.335 1.00 61.69 136 GLY A CA 1
ATOM 1081 C C . GLY A 1 136 ? -8.381 -17.240 0.890 1.00 61.69 136 GLY A C 1
ATOM 1082 O O . GLY A 1 136 ? -9.052 -16.257 1.194 1.00 61.69 136 GLY A O 1
ATOM 1083 N N . SER A 1 137 ? -8.826 -18.489 1.077 1.00 65.75 137 SER A N 1
ATOM 1084 C CA . SER A 1 137 ? -10.082 -18.825 1.761 1.00 65.75 137 SER A CA 1
ATOM 1085 C C . SER A 1 137 ? -10.109 -18.348 3.210 1.00 65.75 137 SER A C 1
ATOM 1087 O O . SER A 1 137 ? -11.146 -17.882 3.679 1.00 65.75 137 SER A O 1
ATOM 1089 N N . ASP A 1 138 ? -8.972 -18.411 3.902 1.00 67.81 138 ASP A N 1
ATOM 1090 C CA . ASP A 1 138 ? -8.868 -18.002 5.301 1.00 67.81 138 ASP A CA 1
ATOM 1091 C C . ASP A 1 138 ? -9.053 -16.484 5.411 1.00 67.81 138 ASP A C 1
ATOM 1093 O O . ASP A 1 138 ? -9.739 -16.012 6.310 1.00 67.81 138 ASP A O 1
ATOM 1097 N N . ILE A 1 139 ? -8.531 -15.720 4.442 1.00 72.75 139 ILE A N 1
ATOM 1098 C CA . ILE A 1 139 ? -8.690 -14.258 4.371 1.00 72.75 139 ILE A CA 1
ATOM 1099 C C . ILE A 1 139 ? -10.163 -13.875 4.210 1.00 72.75 139 ILE A C 1
ATOM 1101 O O . ILE A 1 139 ? -10.652 -12.973 4.886 1.00 72.75 139 ILE A O 1
ATOM 1105 N N . LEU A 1 140 ? -10.887 -14.560 3.322 1.00 77.50 140 LEU A N 1
ATOM 1106 C CA . LEU A 1 140 ? -12.324 -14.330 3.161 1.00 77.50 140 LEU A CA 1
ATOM 1107 C C . LEU A 1 140 ? -13.092 -14.693 4.433 1.00 77.50 140 LEU A C 1
ATOM 1109 O O . LEU A 1 140 ? -13.987 -13.954 4.834 1.00 77.50 140 LEU A O 1
ATOM 1113 N N . SER A 1 141 ? -12.717 -15.789 5.094 1.00 78.31 141 SER A N 1
ATOM 1114 C CA . SER A 1 141 ? -13.338 -16.205 6.351 1.00 78.31 141 SER A CA 1
ATOM 1115 C C . SER A 1 141 ? -13.102 -15.196 7.478 1.00 78.31 141 SER A C 1
ATOM 1117 O O . SER A 1 141 ? -14.033 -14.895 8.224 1.00 78.31 141 SER A O 1
ATOM 1119 N N . THR A 1 142 ? -11.890 -14.650 7.616 1.00 76.94 142 THR A N 1
ATOM 1120 C CA . THR A 1 142 ? -11.595 -13.633 8.639 1.00 76.94 142 THR A CA 1
ATOM 1121 C C . THR A 1 142 ? -12.265 -12.301 8.324 1.00 76.94 142 THR A C 1
ATOM 1123 O O . THR A 1 142 ? -12.801 -11.663 9.230 1.00 76.94 142 THR A O 1
ATOM 1126 N N . ALA A 1 143 ? -12.302 -11.900 7.050 1.00 77.88 143 ALA A N 1
ATOM 1127 C CA . ALA A 1 143 ? -13.013 -10.705 6.609 1.00 77.88 143 ALA A CA 1
ATOM 1128 C C . ALA A 1 143 ? -14.520 -10.812 6.884 1.00 77.88 143 ALA A C 1
ATOM 1130 O O . ALA A 1 143 ? -15.101 -9.872 7.422 1.00 77.88 143 ALA A O 1
ATOM 1131 N N . LEU A 1 144 ? -15.136 -11.962 6.587 1.00 82.00 144 LEU A N 1
ATOM 1132 C CA . LEU A 1 144 ? -16.542 -12.221 6.906 1.00 82.00 144 LEU A CA 1
ATOM 1133 C C . LEU A 1 144 ? -16.796 -12.207 8.412 1.00 82.00 144 LEU A C 1
ATOM 1135 O O . LEU A 1 144 ? -17.720 -11.535 8.852 1.00 82.00 144 LEU A O 1
ATOM 1139 N N . ALA A 1 145 ? -15.960 -12.870 9.215 1.00 80.50 145 ALA A N 1
ATOM 1140 C CA . ALA A 1 145 ? -16.098 -12.847 10.671 1.00 80.50 145 ALA A CA 1
ATOM 1141 C C . ALA A 1 145 ? -15.995 -11.421 11.244 1.00 80.50 145 ALA A C 1
ATOM 1143 O O . ALA A 1 145 ? -16.734 -11.062 12.161 1.00 80.50 145 ALA A O 1
ATOM 1144 N N . ASN A 1 146 ? -15.113 -10.587 10.687 1.00 79.75 146 ASN A N 1
ATOM 1145 C CA . ASN A 1 146 ? -14.984 -9.188 11.087 1.00 79.75 146 ASN A CA 1
ATOM 1146 C C . ASN A 1 146 ? -16.194 -8.351 10.634 1.00 79.75 146 ASN A C 1
ATOM 1148 O O . ASN A 1 146 ? -16.703 -7.545 11.407 1.00 79.75 146 ASN A O 1
ATOM 1152 N N . ALA A 1 147 ? -16.699 -8.574 9.417 1.00 77.88 147 ALA A N 1
ATOM 1153 C CA . ALA A 1 147 ? -17.910 -7.921 8.922 1.00 77.88 147 ALA A CA 1
ATOM 1154 C C . ALA A 1 147 ? -19.133 -8.264 9.788 1.00 77.88 147 ALA A C 1
ATOM 1156 O O . ALA A 1 147 ? -19.836 -7.357 10.219 1.00 77.88 147 ALA A O 1
ATOM 1157 N N . VAL A 1 148 ? -19.330 -9.544 10.114 1.00 80.38 148 VAL A N 1
ATOM 1158 C CA . VAL A 1 148 ? -20.382 -10.027 11.025 1.00 80.38 148 VAL A CA 1
ATOM 1159 C C . VAL A 1 148 ? -20.241 -9.374 12.394 1.00 80.38 148 VAL A C 1
ATOM 1161 O O . VAL A 1 148 ? -21.195 -8.801 12.905 1.00 80.38 148 VAL A O 1
ATOM 1164 N N . LYS A 1 149 ? -19.034 -9.366 12.972 1.00 77.88 149 LYS A N 1
ATOM 1165 C CA . LYS A 1 149 ? -18.795 -8.698 14.255 1.00 77.88 149 LYS A CA 1
ATOM 1166 C C . LYS A 1 149 ? -19.198 -7.221 14.195 1.00 77.88 149 LYS A C 1
ATOM 1168 O O . LYS A 1 149 ? -19.886 -6.752 15.093 1.00 77.88 149 LYS A O 1
ATOM 1173 N N . LYS A 1 150 ? -18.818 -6.487 13.149 1.00 71.00 150 LYS A N 1
ATOM 1174 C CA . LYS A 1 150 ? -19.166 -5.064 13.018 1.00 71.00 150 LYS A CA 1
ATOM 1175 C C . LYS A 1 150 ? -20.668 -4.850 12.860 1.00 71.00 150 LYS A C 1
ATOM 1177 O O . LYS A 1 150 ? -21.263 -4.164 13.678 1.00 71.00 150 LYS A O 1
ATOM 1182 N N . PHE A 1 151 ? -21.278 -5.458 11.850 1.00 73.00 151 PHE A N 1
ATOM 1183 C CA . PHE A 1 151 ? -22.672 -5.173 11.518 1.00 73.00 151 PHE A CA 1
ATOM 1184 C C . PHE A 1 151 ? -23.667 -5.814 12.481 1.00 73.00 151 PHE A C 1
ATOM 1186 O O . PHE A 1 151 ? -24.699 -5.221 12.750 1.00 73.00 151 PHE A O 1
ATOM 1193 N N . GLU A 1 152 ? -23.368 -6.978 13.055 1.00 70.94 152 GLU A N 1
ATOM 1194 C CA . GLU A 1 152 ? -24.303 -7.619 13.982 1.00 70.94 152 GLU A CA 1
ATOM 1195 C C . GLU A 1 152 ? -24.086 -7.155 15.419 1.00 70.94 152 GLU A C 1
ATOM 1197 O O . GLU A 1 152 ? -25.058 -6.841 16.097 1.00 70.94 152 GLU A O 1
ATOM 1202 N N . THR A 1 153 ? -22.844 -7.069 15.912 1.00 67.94 153 THR A N 1
ATOM 1203 C CA . THR A 1 153 ? -22.634 -6.753 17.340 1.00 67.94 153 THR A CA 1
ATOM 1204 C C . THR A 1 153 ? -22.640 -5.257 17.631 1.00 67.94 153 THR A C 1
ATOM 1206 O O . THR A 1 153 ? -23.213 -4.857 18.639 1.00 67.94 153 THR A O 1
ATOM 1209 N N . GLN A 1 154 ? -22.081 -4.411 16.754 1.00 66.19 154 GLN A N 1
ATOM 1210 C CA . GLN A 1 154 ? -22.045 -2.968 17.027 1.00 66.19 154 GLN A CA 1
ATOM 1211 C C . GLN A 1 154 ? -23.395 -2.294 16.776 1.00 66.19 154 GLN A C 1
ATOM 1213 O O . GLN A 1 154 ? -23.783 -1.432 17.562 1.00 66.19 154 GLN A O 1
ATOM 1218 N N . GLU A 1 155 ? -24.142 -2.683 15.735 1.00 64.25 155 GLU A N 1
ATOM 1219 C CA . GLU A 1 155 ? -25.473 -2.099 15.517 1.00 64.25 155 GLU A CA 1
ATOM 1220 C C . GLU A 1 155 ? -26.472 -2.541 16.587 1.00 64.25 155 GLU A C 1
ATOM 1222 O O . GLU A 1 155 ? -27.249 -1.715 17.063 1.00 64.25 155 GLU A O 1
ATOM 1227 N N . THR A 1 156 ? -26.427 -3.802 17.031 1.00 66.00 156 THR A N 1
ATOM 1228 C CA . THR A 1 156 ? -27.304 -4.251 18.124 1.00 66.00 156 THR A CA 1
ATOM 1229 C C . THR A 1 156 ? -26.918 -3.634 19.464 1.00 66.00 156 THR A C 1
ATOM 1231 O O . THR A 1 156 ? -27.811 -3.280 20.229 1.00 66.00 156 THR A O 1
ATOM 1234 N N . GLU A 1 157 ? -25.627 -3.416 19.740 1.00 68.56 157 GLU A N 1
ATOM 1235 C CA . GLU A 1 157 ? -25.190 -2.669 20.925 1.00 68.56 157 GLU A CA 1
ATOM 1236 C C . GLU A 1 157 ? -25.650 -1.207 20.870 1.00 68.56 157 GLU A C 1
ATOM 1238 O O . GLU A 1 157 ? -26.111 -0.667 21.877 1.00 68.56 157 GLU A O 1
ATOM 1243 N N . LYS A 1 158 ? -25.580 -0.569 19.697 1.00 70.94 158 LYS A N 1
ATOM 1244 C CA . LYS A 1 158 ? -26.078 0.796 19.507 1.00 70.94 158 LYS A CA 1
ATOM 1245 C C . LYS A 1 158 ? -27.590 0.875 19.737 1.00 70.94 158 LYS A C 1
ATOM 1247 O O . LYS A 1 158 ? -28.034 1.703 20.527 1.00 70.94 158 LYS A O 1
ATOM 1252 N N . LEU A 1 159 ? -28.364 -0.028 19.133 1.00 68.56 159 LEU A N 1
ATOM 1253 C CA . LEU A 1 159 ? -29.813 -0.116 19.344 1.00 68.56 159 LEU A CA 1
ATOM 1254 C C . LEU A 1 159 ? -30.160 -0.395 20.814 1.00 68.56 159 LEU A C 1
ATOM 1256 O O . LEU A 1 159 ? -31.070 0.222 21.355 1.00 68.56 159 LEU A O 1
ATOM 1260 N N . ALA A 1 160 ? -29.413 -1.264 21.495 1.00 67.25 160 ALA A N 1
ATOM 1261 C CA . ALA A 1 160 ? -29.639 -1.562 22.909 1.00 67.25 160 ALA A CA 1
ATOM 1262 C C . ALA A 1 160 ? -29.352 -0.373 23.844 1.00 67.25 160 ALA A C 1
ATOM 1264 O O . ALA A 1 160 ? -29.907 -0.318 24.938 1.00 67.25 160 ALA A O 1
ATOM 1265 N N . ARG A 1 161 ? -28.482 0.565 23.447 1.00 66.81 161 ARG A N 1
ATOM 1266 C CA . ARG A 1 161 ? -28.219 1.796 24.213 1.00 66.81 161 ARG A CA 1
ATOM 1267 C C . ARG A 1 161 ? -29.248 2.891 23.943 1.00 66.81 161 ARG A C 1
ATOM 1269 O O . ARG A 1 161 ? -29.518 3.683 24.838 1.00 66.81 161 ARG A O 1
ATOM 1276 N N . GLU A 1 162 ? -29.781 2.959 22.725 1.00 68.44 162 GLU A N 1
ATOM 1277 C CA . GLU A 1 162 ? -30.748 3.992 22.327 1.00 68.44 162 GLU A CA 1
ATOM 1278 C C . GLU A 1 162 ? -32.182 3.675 22.780 1.00 68.44 162 GLU A C 1
ATOM 1280 O O . GLU A 1 162 ? -32.955 4.599 23.026 1.00 68.44 162 GLU A O 1
ATOM 1285 N N . TYR A 1 163 ? -32.537 2.396 22.933 1.00 65.50 163 TYR A N 1
ATOM 1286 C CA . TYR A 1 163 ? -33.876 1.977 23.345 1.00 65.50 163 TYR A CA 1
ATOM 1287 C C . TYR A 1 163 ? -33.865 1.374 24.754 1.00 65.50 163 TYR A C 1
ATOM 1289 O O . TYR A 1 163 ? -33.263 0.330 24.999 1.00 65.50 163 TYR A O 1
ATOM 1297 N N . GLU A 1 164 ? -34.591 2.002 25.681 1.00 69.12 164 GLU A N 1
ATOM 1298 C CA . GLU A 1 164 ? -34.961 1.377 26.950 1.00 69.12 164 GLU A CA 1
ATOM 1299 C C . GLU A 1 164 ? -35.889 0.194 26.644 1.00 69.12 164 GLU A C 1
ATOM 1301 O O . GLU A 1 164 ? -36.996 0.366 26.126 1.00 69.12 164 GLU A O 1
ATOM 1306 N N . PHE A 1 165 ? -35.425 -1.029 26.914 1.00 66.06 165 PHE A N 1
ATOM 1307 C CA . PHE A 1 165 ? -36.268 -2.212 26.807 1.00 66.06 165 PHE A CA 1
ATOM 1308 C C . PHE A 1 165 ? -37.371 -2.108 27.859 1.00 66.06 165 PHE A C 1
ATOM 1310 O O . PHE A 1 165 ? -37.158 -2.437 29.026 1.00 66.06 165 PHE A O 1
ATOM 1317 N N . VAL A 1 166 ? -38.561 -1.681 27.436 1.00 64.94 166 VAL A N 1
ATOM 1318 C CA . VAL A 1 166 ? -39.787 -1.882 28.206 1.00 64.94 166 VAL A CA 1
ATOM 1319 C C . VAL A 1 166 ? -40.000 -3.387 28.237 1.00 64.94 166 VAL A C 1
ATOM 1321 O O . VAL A 1 166 ? -40.520 -3.981 27.290 1.00 64.94 166 VAL A O 1
ATOM 1324 N N . GLY A 1 167 ? -39.493 -4.026 29.291 1.00 60.88 167 GLY A N 1
ATOM 1325 C CA . GLY A 1 167 ? -39.796 -5.415 29.564 1.00 60.88 167 GLY A CA 1
ATOM 1326 C C . GLY A 1 167 ? -41.309 -5.554 29.519 1.00 60.88 167 GLY A C 1
ATOM 1327 O O . GLY A 1 167 ? -42.022 -4.803 30.183 1.00 60.88 167 GLY A O 1
ATOM 1328 N N . SER A 1 168 ? -41.806 -6.489 28.713 1.00 54.03 168 SER A N 1
ATOM 1329 C CA . SER A 1 168 ? -43.154 -7.000 28.897 1.00 54.03 168 SER A CA 1
ATOM 1330 C C . SER A 1 168 ? -43.138 -7.736 30.231 1.00 54.03 168 SER A C 1
ATOM 1332 O O . SER A 1 168 ? -42.977 -8.957 30.273 1.00 54.03 168 SER A O 1
ATOM 1334 N N . GLU A 1 169 ? -43.178 -6.983 31.327 1.00 50.69 169 GLU A N 1
ATOM 1335 C CA . GLU A 1 169 ? -43.570 -7.523 32.607 1.00 50.69 169 GLU A CA 1
ATOM 1336 C C . GLU A 1 169 ? -44.942 -8.120 32.335 1.00 50.69 169 GLU A C 1
ATOM 1338 O O . GLU A 1 169 ? -45.893 -7.427 31.963 1.00 50.69 169 GLU A O 1
ATOM 1343 N N . GLU A 1 170 ? -44.951 -9.452 32.323 1.00 49.19 170 GLU A N 1
ATOM 1344 C CA . GLU A 1 170 ? -46.131 -10.290 32.261 1.00 49.19 170 GLU A CA 1
ATOM 1345 C C . GLU A 1 170 ? -47.207 -9.570 33.070 1.00 49.19 170 GLU A C 1
ATOM 1347 O O . GLU A 1 170 ? -46.928 -9.267 34.234 1.00 49.19 170 GLU A O 1
ATOM 1352 N N . PRO A 1 171 ? -48.355 -9.185 32.473 1.00 50.75 171 PRO A N 1
ATOM 1353 C CA . PRO A 1 171 ? -49.369 -8.435 33.186 1.00 50.75 171 PRO A CA 1
ATOM 1354 C C . PRO A 1 171 ? -49.853 -9.332 34.314 1.00 50.75 171 PRO A C 1
ATOM 1356 O O . PRO A 1 171 ? -50.738 -10.174 34.144 1.00 50.75 171 PRO A O 1
ATOM 1359 N N . SER A 1 172 ? -49.205 -9.195 35.469 1.00 46.31 172 SER A N 1
ATOM 1360 C CA . SER A 1 172 ? -49.641 -9.814 36.691 1.00 46.31 172 SER A CA 1
ATOM 1361 C C . SER A 1 172 ? -51.072 -9.331 36.842 1.00 46.31 172 SER A C 1
ATOM 1363 O O . SER A 1 172 ? -51.373 -8.144 36.747 1.00 46.31 172 SER A O 1
ATOM 1365 N N . SER A 1 173 ? -51.975 -10.298 36.906 1.00 49.06 173 SER A N 1
ATOM 1366 C CA . SER A 1 173 ? -53.429 -10.168 36.812 1.00 49.06 173 SER A CA 1
ATOM 1367 C C . SER A 1 173 ? -54.056 -9.430 38.004 1.00 49.06 173 SER A C 1
ATOM 1369 O O . SER A 1 173 ? -55.125 -9.786 38.499 1.00 49.06 173 SER A O 1
ATOM 1371 N N . ARG A 1 174 ? -53.391 -8.401 38.517 1.00 47.81 174 ARG A N 1
ATOM 1372 C CA . ARG A 1 174 ? -53.786 -7.622 39.678 1.00 47.81 174 ARG A CA 1
ATOM 1373 C C . ARG A 1 174 ? -53.400 -6.174 39.425 1.00 47.81 174 ARG A C 1
ATOM 1375 O O . ARG A 1 174 ? -52.226 -5.914 39.215 1.00 47.81 174 ARG A O 1
ATOM 1382 N N . HIS A 1 175 ? -54.378 -5.282 39.584 1.00 45.16 175 HIS A N 1
ATOM 1383 C CA . HIS A 1 175 ? -54.372 -3.837 39.302 1.00 45.16 175 HIS A CA 1
ATOM 1384 C C . HIS A 1 175 ? -54.708 -3.566 37.821 1.00 45.16 175 HIS A C 1
ATOM 1386 O O . HIS A 1 175 ? -53.836 -3.465 36.982 1.00 45.16 175 HIS A O 1
ATOM 1392 N N . GLY A 1 176 ? -55.968 -3.557 37.382 1.00 47.75 176 GLY A N 1
ATOM 1393 C CA . GLY A 1 176 ? -57.204 -3.366 38.141 1.00 47.75 176 GLY A CA 1
ATOM 1394 C C . GLY A 1 176 ? -57.562 -1.896 38.389 1.00 47.75 176 GLY A C 1
ATOM 1395 O O . GLY A 1 176 ? -58.501 -1.653 39.136 1.00 47.75 176 GLY A O 1
ATOM 1396 N N . ASP A 1 177 ? -56.843 -0.937 37.803 1.00 53.31 177 ASP A N 1
ATOM 1397 C CA . ASP A 1 177 ? -57.124 0.504 37.923 1.00 53.31 177 ASP A CA 1
ATOM 1398 C C . ASP A 1 177 ? -57.158 1.242 36.573 1.00 53.31 177 ASP A C 1
ATOM 1400 O O . ASP A 1 177 ? -57.230 2.469 36.532 1.00 53.31 177 ASP A O 1
ATOM 1404 N N . GLY A 1 178 ? -57.175 0.501 35.460 1.00 46.78 178 GLY A N 1
ATOM 1405 C CA . GLY A 1 178 ? -57.496 1.058 34.153 1.00 46.78 178 GLY A CA 1
ATOM 1406 C C . GLY A 1 178 ? -58.916 1.605 34.183 1.00 46.78 178 GLY A C 1
ATOM 1407 O O . GLY A 1 178 ? -59.858 0.818 34.170 1.00 46.78 178 GLY A O 1
ATOM 1408 N N . TYR A 1 179 ? -59.012 2.934 34.282 1.00 54.81 179 TYR A N 1
ATOM 1409 C CA . TYR A 1 179 ? -60.196 3.780 34.169 1.00 54.81 179 TYR A CA 1
ATOM 1410 C C . TYR A 1 179 ? -61.304 3.080 33.383 1.00 54.81 179 TYR A C 1
ATOM 1412 O O . TYR A 1 179 ? -61.312 3.089 32.151 1.00 54.81 179 TYR A O 1
ATOM 1420 N N . MET A 1 180 ? -62.216 2.431 34.109 1.00 54.16 180 MET A N 1
ATOM 1421 C CA . MET A 1 180 ? -63.496 2.053 33.538 1.00 54.16 180 MET A CA 1
ATOM 1422 C C . MET A 1 180 ? -64.119 3.382 33.138 1.00 54.16 180 MET A C 1
ATOM 1424 O O . MET A 1 180 ? -64.311 4.246 33.989 1.00 54.16 180 MET A O 1
ATOM 1428 N N . ALA A 1 181 ? -64.280 3.594 31.834 1.00 58.03 181 ALA A N 1
ATOM 1429 C CA . ALA A 1 181 ? -65.097 4.684 31.347 1.00 58.03 181 ALA A CA 1
ATOM 1430 C C . ALA A 1 181 ? -66.459 4.486 32.011 1.00 58.03 181 ALA A C 1
ATOM 1432 O O . ALA A 1 181 ? -67.079 3.441 31.818 1.00 58.03 181 ALA A O 1
ATOM 1433 N N . ASP A 1 182 ? -66.845 5.411 32.884 1.00 61.31 182 ASP A N 1
ATOM 1434 C CA . ASP A 1 182 ? -68.149 5.368 33.513 1.00 61.31 182 ASP A CA 1
ATOM 1435 C C . ASP A 1 182 ? -69.164 5.511 32.371 1.00 61.31 182 ASP A C 1
ATOM 1437 O O . ASP A 1 182 ? -69.341 6.579 31.786 1.00 61.31 182 ASP A O 1
ATOM 1441 N N . AS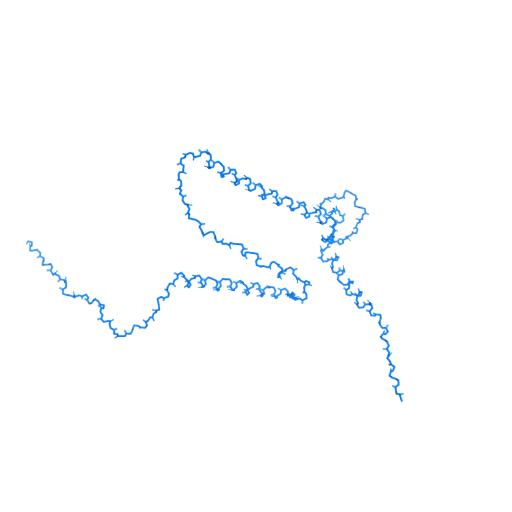P A 1 183 ? -69.803 4.397 32.001 1.00 65.00 183 ASP A N 1
ATOM 1442 C CA . ASP A 1 183 ? -70.827 4.326 30.946 1.00 65.00 183 ASP A CA 1
ATOM 1443 C C . ASP A 1 183 ? -72.069 5.195 31.275 1.00 65.00 183 ASP A C 1
ATOM 1445 O O . ASP A 1 183 ? -73.015 5.273 30.489 1.00 65.00 183 ASP A O 1
ATOM 1449 N N . ASP A 1 184 ? -72.052 5.872 32.426 1.00 65.50 184 ASP A N 1
ATOM 1450 C CA . ASP A 1 184 ? -73.055 6.810 32.919 1.00 65.50 184 ASP A CA 1
ATOM 1451 C C . ASP A 1 184 ? -72.834 8.261 32.424 1.00 65.50 184 ASP A C 1
ATOM 1453 O O . ASP A 1 184 ? -73.697 9.115 32.638 1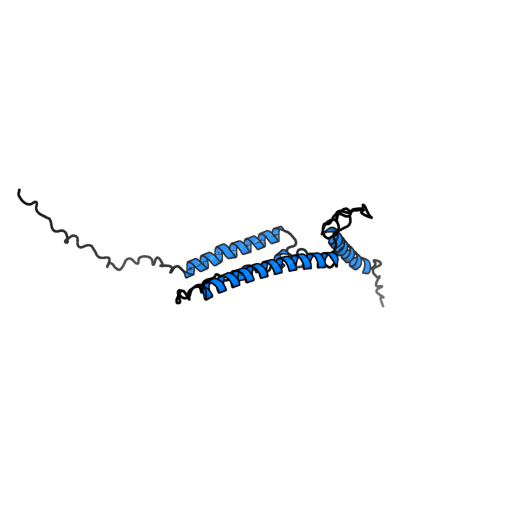.00 65.50 184 ASP A O 1
ATOM 1457 N N . ASP A 1 185 ? -71.740 8.554 31.707 1.00 70.19 185 ASP A N 1
ATOM 1458 C CA . ASP A 1 185 ? -71.398 9.909 31.224 1.00 70.19 185 ASP A CA 1
ATOM 1459 C C . ASP A 1 185 ? -72.164 10.354 29.953 1.00 70.19 185 ASP A C 1
ATOM 1461 O O . ASP A 1 185 ? -71.903 11.423 29.387 1.00 70.19 185 ASP A O 1
ATOM 1465 N N . PHE A 1 186 ? -73.129 9.566 29.471 1.00 72.44 186 PHE A N 1
ATOM 1466 C CA . PHE A 1 186 ? -73.910 9.903 28.277 1.00 72.44 186 PHE A CA 1
ATOM 1467 C C . PHE A 1 186 ? -75.242 10.586 28.626 1.00 72.44 186 PHE A C 1
ATOM 1469 O O . PHE A 1 186 ? -76.205 9.951 29.054 1.00 72.44 186 PHE A O 1
ATOM 1476 N N . GLU A 1 187 ? -75.340 11.889 28.352 1.00 74.19 187 GLU A N 1
ATOM 1477 C CA . GLU A 1 187 ? -76.596 12.645 28.423 1.00 74.19 187 GLU A CA 1
ATOM 1478 C C . GLU A 1 187 ? -77.380 12.524 27.098 1.00 74.19 187 GLU A C 1
ATOM 1480 O O . GLU A 1 187 ? -76.904 12.893 26.020 1.00 74.19 187 GLU A O 1
ATOM 1485 N N . PHE A 1 188 ? -78.606 11.992 27.153 1.00 74.81 188 PHE A N 1
ATOM 1486 C CA . PHE A 1 188 ? -79.471 11.867 25.978 1.00 74.81 188 PHE A CA 1
ATOM 1487 C C . PHE A 1 188 ? -80.096 13.219 25.613 1.00 74.81 188 PHE A C 1
ATOM 1489 O O . PHE A 1 188 ? -80.998 13.711 26.292 1.00 74.81 188 PHE A O 1
ATOM 1496 N N . ILE A 1 189 ? -79.677 13.795 24.485 1.00 77.44 189 ILE A N 1
ATOM 1497 C CA . ILE A 1 189 ? -80.318 14.985 23.915 1.00 77.44 189 ILE A CA 1
ATOM 1498 C C . ILE A 1 189 ? -81.704 14.586 23.393 1.00 77.44 189 ILE A C 1
ATOM 1500 O O . ILE A 1 189 ? -81.833 13.898 22.375 1.00 77.44 189 ILE A O 1
ATOM 1504 N N . SER A 1 190 ? -82.756 15.016 24.090 1.00 78.38 190 SER A N 1
ATOM 1505 C CA . SER A 1 190 ? -84.123 14.891 23.584 1.00 78.38 190 SER A CA 1
ATOM 1506 C C . SER A 1 190 ? -84.279 15.745 22.321 1.00 78.38 190 SER A C 1
ATOM 1508 O O . SER A 1 190 ? -83.814 16.884 22.247 1.00 78.38 190 SER A O 1
ATOM 1510 N N . ARG A 1 191 ? -84.890 15.164 21.280 1.00 72.38 191 ARG A N 1
ATOM 1511 C CA . ARG A 1 191 ? -85.228 15.887 20.050 1.00 72.38 191 ARG A CA 1
ATOM 1512 C C . ARG A 1 191 ? -86.140 17.050 20.427 1.00 72.38 191 ARG A C 1
ATOM 1514 O O . ARG A 1 191 ? -87.230 16.812 20.929 1.00 72.38 191 ARG A O 1
ATOM 1521 N N . ALA A 1 192 ? -85.673 18.270 20.177 1.00 69.38 192 ALA A N 1
ATOM 1522 C CA . ALA A 1 192 ? -86.485 19.469 20.275 1.00 69.38 192 ALA A CA 1
ATOM 1523 C C . ALA A 1 192 ? -87.750 19.283 19.427 1.00 69.38 192 ALA A C 1
ATOM 1525 O O . ALA A 1 192 ? -87.660 18.981 18.233 1.00 69.38 192 ALA A O 1
ATOM 1526 N N . ASP A 1 193 ? -88.900 19.414 20.079 1.00 59.84 193 ASP A N 1
ATOM 1527 C CA . ASP A 1 193 ? -90.201 19.439 19.431 1.00 59.84 193 ASP A CA 1
ATOM 1528 C C . ASP A 1 193 ? -90.206 20.558 18.375 1.00 59.84 193 ASP A C 1
ATOM 1530 O O . ASP A 1 193 ? -89.856 21.706 18.660 1.00 59.84 193 ASP A O 1
ATOM 1534 N N . VAL A 1 194 ? -90.530 20.177 17.138 1.00 48.97 194 VAL A N 1
ATOM 1535 C CA . VAL A 1 194 ? -90.745 21.070 15.987 1.00 48.97 194 VAL A CA 1
ATOM 1536 C C . VAL A 1 194 ? -92.137 21.679 16.064 1.00 48.97 194 VAL A C 1
ATOM 1538 O O . VAL A 1 194 ? -93.079 20.923 16.393 1.00 48.97 194 VAL A O 1
#